Protein AF-A0A8C0U4J2-F1 (afdb_monomer)

Mean predicted aligned error: 15.04 Å

InterPro domains:
  IPR002937 Amine oxidase [PF01593] (68-265)
  IPR036188 FAD/NAD(P)-binding domain superfamily [G3DSA:3.50.50.60] (56-274)
  IPR036188 FAD/NAD(P)-binding domain superfamily [SSF51905] (74-187)
  IPR050281 Flavin monoamine oxidase and related enzymes [PTHR10742] (75-267)

Secondary structure (DSSP, 8-state):
------PPPPPPPPP-------SS--------------PPPP------------------------------SSS-THHHHHHHHHTSPTTSS-TT--EEEEE-S--EEPSSTTPPEESEEEEETTS-EEEES-------HHHHHHHHHHHEESPPPHHHHHHHHHS----EEEEEEEESS--S-TT--EEE---TT--TTSPPPS-HHHHGGGG--EEEEPS-HHHH-EEEEEEEESHHHHHHTTS-HHHHHHHHHHHHHHHH--TTS--EE---

Structure (mmCIF, N/CA/C/O backbone):
data_AF-A0A8C0U4J2-F1
#
_entry.id   AF-A0A8C0U4J2-F1
#
loop_
_atom_site.group_PDB
_atom_site.id
_atom_site.type_symbol
_atom_site.label_atom_id
_atom_site.label_alt_id
_atom_site.label_comp_id
_atom_site.label_asym_id
_atom_site.label_entity_id
_atom_site.label_seq_id
_atom_site.pdbx_PDB_ins_code
_atom_site.Cartn_x
_atom_site.Cartn_y
_atom_site.Cartn_z
_atom_site.occupancy
_atom_site.B_iso_or_equiv
_atom_site.auth_seq_id
_atom_site.auth_comp_id
_atom_site.auth_asym_id
_atom_site.auth_atom_id
_atom_site.pdbx_PDB_model_num
ATOM 1 N N . MET A 1 1 ? -6.538 50.610 20.039 1.00 29.58 1 MET A N 1
ATOM 2 C CA . MET A 1 1 ? -7.939 50.245 19.728 1.00 29.58 1 MET A CA 1
ATOM 3 C C . MET A 1 1 ? -8.554 51.350 18.889 1.00 29.58 1 MET A C 1
ATOM 5 O O . MET A 1 1 ? -8.304 52.495 19.253 1.00 29.58 1 MET A O 1
ATOM 9 N N . PRO A 1 2 ? -9.393 51.066 17.878 1.00 39.38 2 PRO A N 1
ATOM 10 C CA . PRO A 1 2 ? -9.589 49.850 17.063 1.00 39.38 2 PRO A CA 1
ATOM 11 C C . PRO A 1 2 ? -9.031 50.099 15.629 1.00 39.38 2 PRO A C 1
ATOM 13 O O . PRO A 1 2 ? -8.519 51.178 15.372 1.00 39.38 2 PRO A O 1
ATOM 16 N N . GLY A 1 3 ? -9.005 49.221 14.628 1.00 26.64 3 GLY A N 1
ATOM 17 C CA . GLY A 1 3 ? -9.617 47.924 14.340 1.00 26.64 3 GLY A CA 1
ATOM 18 C C . GLY A 1 3 ? -9.785 47.845 12.809 1.00 26.64 3 GLY A C 1
ATOM 19 O O . GLY A 1 3 ? -10.054 48.869 12.185 1.00 26.64 3 GLY A O 1
ATOM 20 N N . GLY A 1 4 ? -9.609 46.673 12.192 1.00 25.62 4 GLY A N 1
ATOM 21 C CA . GLY A 1 4 ? -9.904 46.499 10.762 1.00 25.62 4 GLY A CA 1
ATOM 22 C C . GLY A 1 4 ? -9.194 45.321 10.106 1.00 25.62 4 GLY A C 1
ATOM 23 O O . GLY A 1 4 ? -8.178 45.496 9.446 1.00 25.62 4 GLY A O 1
ATOM 24 N N . CYS A 1 5 ? -9.745 44.125 10.309 1.00 23.02 5 CYS A N 1
ATOM 25 C CA . CYS A 1 5 ? -9.339 42.873 9.677 1.00 23.02 5 CYS A CA 1
ATOM 26 C C . CYS A 1 5 ? -9.707 42.841 8.183 1.00 23.02 5 CYS A C 1
ATOM 28 O O . CYS A 1 5 ? -10.787 43.292 7.809 1.00 23.02 5 CYS A O 1
ATOM 30 N N . SER A 1 6 ? -8.891 42.179 7.361 1.00 24.44 6 SER A N 1
ATOM 31 C CA . SER A 1 6 ? -9.382 41.486 6.163 1.00 24.44 6 SER A CA 1
ATOM 32 C C . SER A 1 6 ? -8.577 40.198 5.971 1.00 24.44 6 SER A C 1
ATOM 34 O O . SER A 1 6 ? -7.360 40.234 5.814 1.00 24.44 6 SER A O 1
ATOM 36 N N . TRP A 1 7 ? -9.267 39.064 6.089 1.00 25.53 7 TRP A N 1
ATOM 37 C CA . TRP A 1 7 ? -8.760 37.718 5.821 1.00 25.53 7 TRP A CA 1
ATOM 38 C C . TRP A 1 7 ? -9.010 37.367 4.345 1.00 25.53 7 TRP A C 1
ATOM 40 O O . TRP A 1 7 ? -10.080 37.709 3.835 1.00 25.53 7 TRP A O 1
ATOM 50 N N . PRO A 1 8 ? -8.089 36.670 3.657 1.00 26.12 8 PRO A N 1
ATOM 51 C CA . PRO A 1 8 ? -8.351 36.102 2.342 1.00 26.12 8 PRO A CA 1
ATOM 52 C C . PRO A 1 8 ? -8.989 34.704 2.424 1.00 26.12 8 PRO A C 1
ATOM 54 O O . PRO A 1 8 ? -8.724 33.924 3.338 1.00 26.12 8 PRO A O 1
ATOM 57 N N . CYS A 1 9 ? -9.823 34.416 1.423 1.00 22.67 9 CYS A N 1
ATOM 58 C CA . CYS A 1 9 ? -10.522 33.160 1.166 1.00 22.67 9 CYS A CA 1
ATOM 59 C C . CYS A 1 9 ? -9.618 31.915 1.188 1.00 22.67 9 CYS A C 1
ATOM 61 O O . CYS A 1 9 ? -8.586 31.873 0.519 1.00 22.67 9 CYS A O 1
ATOM 63 N N . SER A 1 10 ? -10.088 30.859 1.854 1.00 24.88 10 SER A N 1
ATOM 64 C CA . SER A 1 10 ? -9.610 29.481 1.695 1.00 24.88 10 SER A CA 1
ATOM 65 C C . SER A 1 10 ? -10.157 28.844 0.404 1.00 24.88 10 SER A C 1
ATOM 67 O O . SER A 1 10 ? -11.321 29.079 0.069 1.00 24.88 10 SER A O 1
ATOM 69 N N . PRO A 1 11 ? -9.386 28.001 -0.306 1.00 26.59 11 PRO A N 1
ATOM 70 C CA . PRO A 1 11 ? -9.923 27.065 -1.291 1.00 26.59 11 PRO A CA 1
ATOM 71 C C . PRO A 1 11 ? -10.360 25.739 -0.623 1.00 26.59 11 PRO A C 1
ATOM 73 O O . PRO A 1 11 ? -9.912 25.436 0.486 1.00 26.59 11 PRO A O 1
ATOM 76 N N . PRO A 1 12 ? -11.239 24.946 -1.266 1.00 25.73 12 PRO A N 1
ATOM 77 C CA . PRO A 1 12 ? -11.842 23.760 -0.663 1.00 25.73 12 PRO A CA 1
ATOM 78 C C . PRO A 1 12 ? -10.860 22.586 -0.564 1.00 25.73 12 PRO A C 1
ATOM 80 O O . PRO A 1 12 ? -10.063 22.340 -1.471 1.00 25.73 12 PRO A O 1
ATOM 83 N N . ALA A 1 13 ? -10.962 21.844 0.540 1.00 23.91 13 ALA A N 1
ATOM 84 C CA . ALA A 1 13 ? -10.246 20.599 0.780 1.00 23.91 13 ALA A CA 1
ATOM 85 C C . ALA A 1 13 ? -10.665 19.531 -0.244 1.00 23.91 13 ALA A C 1
ATOM 87 O O . ALA A 1 13 ? -11.843 19.198 -0.370 1.00 23.91 13 ALA A O 1
ATOM 88 N N . SER A 1 14 ? -9.693 18.994 -0.977 1.00 24.53 14 SER A N 1
ATOM 89 C CA . SER A 1 14 ? -9.864 17.809 -1.809 1.00 24.53 14 SER A CA 1
ATOM 90 C C . SER A 1 14 ? -9.746 16.558 -0.939 1.00 24.53 14 SER A C 1
ATOM 92 O O . SER A 1 14 ? -8.777 16.371 -0.208 1.00 24.53 14 SER A O 1
ATOM 94 N N . SER A 1 15 ? -10.760 15.702 -1.010 1.00 22.19 15 SER A N 1
ATOM 95 C CA . SER A 1 15 ? -10.806 14.383 -0.383 1.00 22.19 15 SER A CA 1
ATOM 96 C C . SER A 1 15 ? -9.804 13.434 -1.046 1.00 22.19 15 SER A C 1
ATOM 98 O O . SER A 1 15 ? -9.851 13.249 -2.263 1.00 22.19 15 SER A O 1
ATOM 100 N N . TRP A 1 16 ? -8.943 12.793 -0.258 1.00 21.47 16 TRP A N 1
ATOM 101 C CA . TRP A 1 16 ? -8.095 11.683 -0.702 1.00 21.47 16 TRP A CA 1
ATOM 102 C C . TRP A 1 16 ? -8.646 10.386 -0.108 1.00 21.47 16 TRP A C 1
ATOM 104 O O . TRP A 1 16 ? -8.846 10.297 1.100 1.00 21.47 16 TRP A O 1
ATOM 114 N N . SER A 1 17 ? -8.905 9.385 -0.951 1.00 20.75 17 SER A N 1
ATOM 115 C CA . SER A 1 17 ? -9.212 8.018 -0.515 1.00 20.75 17 SER A CA 1
ATOM 116 C C . SER A 1 17 ? -7.963 7.157 -0.674 1.00 20.75 17 SER A C 1
ATOM 118 O O . SER A 1 17 ? -7.457 7.010 -1.784 1.00 20.75 17 SER A O 1
ATOM 120 N N . ALA A 1 18 ? -7.472 6.599 0.432 1.00 22.41 18 ALA A N 1
ATOM 121 C CA . ALA A 1 18 ? -6.424 5.586 0.445 1.00 22.41 18 ALA A CA 1
ATOM 122 C C . ALA A 1 18 ? -7.050 4.205 0.702 1.00 22.41 18 ALA A C 1
ATOM 124 O O . ALA A 1 18 ? -7.791 4.004 1.672 1.00 22.41 18 ALA A O 1
ATOM 125 N N . ALA A 1 19 ? -6.756 3.260 -0.187 1.00 23.27 19 ALA A N 1
ATOM 126 C CA . ALA A 1 19 ? -7.013 1.840 -0.004 1.00 23.27 19 ALA A CA 1
ATOM 127 C C . ALA A 1 19 ? -5.657 1.144 0.168 1.00 23.27 19 ALA A C 1
ATOM 129 O O . ALA A 1 19 ? -4.843 1.161 -0.753 1.00 23.27 19 ALA A O 1
ATOM 130 N N . SER A 1 20 ? -5.410 0.570 1.344 1.00 24.00 20 SER A N 1
ATOM 131 C CA . SER A 1 20 ? -4.361 -0.423 1.556 1.00 24.00 20 SER A CA 1
ATOM 132 C C . SER A 1 20 ? -4.987 -1.809 1.390 1.00 24.00 20 SER A C 1
ATOM 134 O O . SER A 1 20 ? -5.947 -2.162 2.073 1.00 24.00 20 SER A O 1
ATOM 136 N N . ALA A 1 21 ? -4.473 -2.567 0.428 1.00 25.86 21 ALA A N 1
ATOM 137 C CA . ALA A 1 21 ? -4.624 -4.012 0.350 1.00 25.86 21 ALA A CA 1
ATOM 138 C C . ALA A 1 21 ? -3.235 -4.606 0.613 1.00 25.86 21 ALA A C 1
ATOM 140 O O . ALA A 1 21 ? -2.236 -4.003 0.219 1.00 25.86 21 ALA A O 1
ATOM 141 N N . GLY A 1 22 ? -3.197 -5.725 1.338 1.00 26.36 22 GLY A N 1
ATOM 142 C CA . GLY A 1 22 ? -1.984 -6.368 1.841 1.00 26.36 22 GLY A CA 1
ATOM 143 C C . GLY A 1 22 ? -0.946 -6.758 0.775 1.00 2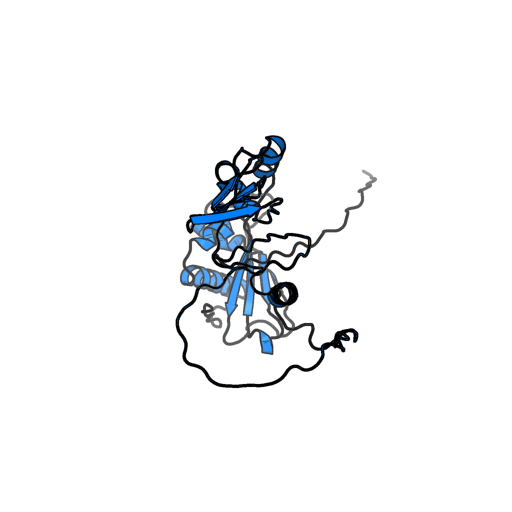6.36 22 GLY A C 1
ATOM 144 O O . GLY A 1 22 ? -1.133 -6.546 -0.425 1.00 26.36 22 GLY A O 1
ATOM 145 N N . PRO A 1 23 ? 0.191 -7.315 1.221 1.00 31.55 23 PRO A N 1
ATOM 146 C CA . PRO A 1 23 ? 1.371 -7.489 0.394 1.00 31.55 23 PRO A CA 1
ATOM 147 C C . PRO A 1 23 ? 1.155 -8.617 -0.619 1.00 31.55 23 PRO A C 1
ATOM 149 O O . PRO A 1 23 ? 0.527 -9.624 -0.315 1.00 31.55 23 PRO A O 1
ATOM 152 N N . THR A 1 24 ? 1.746 -8.461 -1.805 1.00 28.97 24 THR A N 1
ATOM 153 C CA . THR A 1 24 ? 1.818 -9.432 -2.920 1.00 28.97 24 THR A CA 1
ATOM 154 C C . THR A 1 24 ? 0.609 -9.534 -3.861 1.00 28.97 24 THR A C 1
ATOM 156 O O . THR A 1 24 ? 0.002 -10.581 -4.027 1.00 28.97 24 THR A O 1
ATOM 159 N N . ALA A 1 25 ? 0.343 -8.459 -4.609 1.00 23.62 25 ALA A N 1
ATOM 160 C CA . ALA A 1 25 ? -0.158 -8.562 -5.986 1.00 23.62 25 ALA A CA 1
ATOM 161 C C . ALA A 1 25 ? 0.110 -7.248 -6.738 1.00 23.62 25 ALA A C 1
ATOM 163 O O . ALA A 1 25 ? -0.645 -6.286 -6.628 1.00 23.62 25 ALA A O 1
ATOM 164 N N . TRP A 1 26 ? 1.199 -7.191 -7.507 1.00 28.70 26 TRP A N 1
ATOM 165 C CA . TRP A 1 26 ? 1.526 -6.039 -8.351 1.00 28.70 26 TRP A CA 1
ATOM 166 C C . TRP A 1 26 ? 1.133 -6.349 -9.798 1.00 28.70 26 TRP A C 1
ATOM 168 O O . TRP A 1 26 ? 1.715 -7.235 -10.420 1.00 28.70 26 TRP A O 1
ATOM 178 N N . THR A 1 27 ? 0.123 -5.657 -10.325 1.00 24.19 27 THR A N 1
ATOM 179 C CA . THR A 1 27 ? -0.349 -5.827 -11.708 1.00 24.19 27 THR A CA 1
ATOM 180 C C . THR A 1 27 ? 0.358 -4.865 -12.655 1.00 24.19 27 THR A C 1
ATOM 182 O O . THR A 1 27 ? 0.331 -3.650 -12.444 1.00 24.19 27 THR A O 1
ATOM 185 N N . TRP A 1 28 ? 0.933 -5.410 -13.725 1.00 25.88 28 TRP A N 1
ATOM 186 C CA . TRP A 1 28 ? 1.586 -4.676 -14.809 1.00 25.88 28 TRP A CA 1
ATOM 187 C C . TRP A 1 28 ? 0.724 -4.679 -16.070 1.00 25.88 28 TRP A C 1
ATOM 189 O O . TRP A 1 28 ? -0.040 -5.615 -16.303 1.00 25.88 28 TRP A O 1
ATOM 199 N N . TRP A 1 29 ? 0.890 -3.652 -16.905 1.00 25.06 29 TRP A N 1
ATOM 200 C CA . TRP A 1 29 ? 0.217 -3.528 -18.197 1.00 25.06 29 TRP A CA 1
ATOM 201 C C . TRP A 1 29 ? 1.248 -3.439 -19.321 1.00 25.06 29 TRP A C 1
ATOM 203 O O . TRP A 1 29 ? 2.058 -2.512 -19.349 1.00 25.06 29 TRP A O 1
ATOM 213 N N . ALA A 1 30 ? 1.175 -4.365 -20.276 1.00 24.08 30 ALA A N 1
ATOM 214 C CA . ALA A 1 30 ? 1.823 -4.248 -21.577 1.00 24.08 30 ALA A CA 1
ATOM 215 C C . ALA A 1 30 ? 0.730 -4.221 -22.655 1.00 24.08 30 ALA A C 1
ATOM 217 O O . ALA A 1 30 ? -0.091 -5.131 -22.741 1.00 24.08 30 ALA A O 1
ATOM 218 N N . TRP A 1 31 ? 0.691 -3.157 -23.459 1.00 23.25 31 TRP A N 1
ATOM 219 C CA . TRP A 1 31 ? -0.233 -3.021 -24.586 1.00 23.25 31 TRP A CA 1
ATOM 220 C C . TRP A 1 31 ? 0.554 -3.049 -25.895 1.00 23.25 31 TRP A C 1
ATOM 222 O O . TRP A 1 31 ? 1.543 -2.332 -26.034 1.00 23.25 31 TRP A O 1
ATOM 232 N N . SER A 1 32 ? 0.097 -3.850 -26.860 1.00 25.16 32 SER A N 1
ATOM 233 C CA . SER A 1 32 ? 0.609 -3.858 -28.232 1.00 25.16 32 SER A CA 1
ATOM 234 C C . SER A 1 32 ? -0.544 -3.573 -29.200 1.00 25.16 32 SER A C 1
ATOM 236 O O . SER A 1 32 ? -1.548 -4.291 -29.163 1.00 25.16 32 SER A O 1
ATOM 238 N N . PRO A 1 33 ? -0.462 -2.534 -30.053 1.00 26.45 33 PRO A N 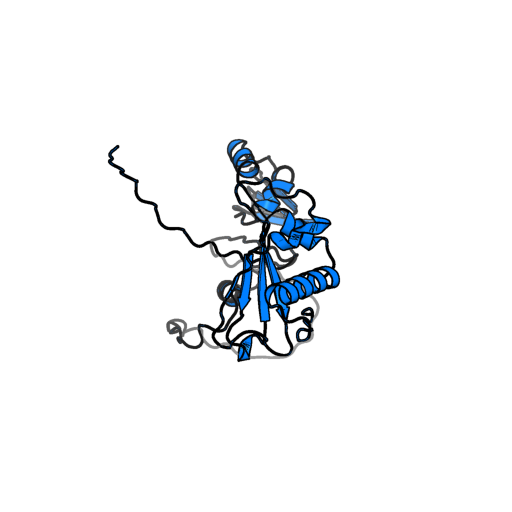1
ATOM 239 C CA . PRO A 1 33 ? -1.453 -2.306 -31.087 1.00 26.45 33 PRO A CA 1
ATOM 240 C C . PRO A 1 33 ? -1.073 -2.969 -32.414 1.00 26.45 33 PRO A C 1
ATOM 242 O O . PRO A 1 33 ? 0.085 -2.995 -32.823 1.00 26.45 33 PRO A O 1
ATOM 245 N N . SER A 1 34 ? -2.131 -3.332 -33.139 1.00 27.84 34 SER A N 1
ATOM 246 C CA . SER A 1 34 ? -2.234 -3.715 -34.554 1.00 27.84 34 SER A CA 1
ATOM 247 C C . SER A 1 34 ? -2.310 -5.216 -34.844 1.00 27.84 34 SER A C 1
ATOM 249 O O . SER A 1 34 ? -1.388 -6.001 -34.646 1.00 27.84 34 SER A O 1
ATOM 251 N N . GLY A 1 35 ? -3.490 -5.596 -35.338 1.00 30.45 35 GLY A N 1
ATOM 252 C CA . GLY A 1 35 ? -3.792 -6.928 -35.812 1.00 30.45 35 GLY A CA 1
ATOM 253 C C . GLY A 1 35 ? -2.975 -7.299 -37.042 1.00 30.45 35 GLY A C 1
ATOM 254 O O . GLY A 1 35 ? -2.923 -6.584 -38.037 1.00 30.45 35 GLY A O 1
ATOM 255 N N . SER A 1 36 ? -2.412 -8.492 -36.982 1.00 24.00 36 SER A N 1
ATOM 256 C CA . SER A 1 36 ? -2.329 -9.408 -38.109 1.00 24.00 36 SER A CA 1
ATOM 257 C C . SER A 1 36 ? -2.294 -10.809 -37.509 1.00 24.00 36 SER A C 1
ATOM 259 O O . SER A 1 36 ? -1.528 -11.109 -36.599 1.00 24.00 36 SER A O 1
ATOM 261 N N . THR A 1 37 ? -3.228 -11.645 -37.944 1.00 34.22 37 THR A N 1
ATOM 262 C CA . THR A 1 37 ? -3.305 -13.063 -37.603 1.00 34.22 37 THR A CA 1
ATOM 263 C C . THR A 1 37 ? -1.991 -13.756 -37.947 1.00 34.22 37 THR A C 1
ATOM 265 O O . THR A 1 37 ? -1.731 -14.015 -39.119 1.00 34.22 37 THR A O 1
ATOM 268 N N . CYS A 1 38 ? -1.211 -14.119 -36.931 1.00 23.09 38 CYS A N 1
ATOM 269 C CA . CYS A 1 38 ? -0.094 -15.047 -37.057 1.00 23.09 38 CYS A CA 1
ATOM 270 C C . CYS A 1 38 ? -0.379 -16.273 -36.185 1.00 23.09 38 CYS A C 1
ATOM 272 O O . CYS A 1 38 ? -0.442 -16.196 -34.961 1.00 23.09 38 CYS A O 1
ATOM 274 N N . ARG A 1 39 ? -0.605 -17.413 -36.848 1.00 23.28 39 ARG A N 1
ATOM 275 C CA . ARG A 1 39 ? -0.605 -18.741 -36.225 1.00 23.28 39 ARG A CA 1
ATOM 276 C C . ARG A 1 39 ? 0.813 -19.040 -35.750 1.00 23.28 39 ARG A C 1
ATOM 278 O O . ARG A 1 39 ? 1.720 -19.050 -36.578 1.00 23.28 39 ARG A O 1
ATOM 285 N N . CYS A 1 40 ? 0.988 -19.377 -34.479 1.00 23.52 40 CYS A N 1
ATOM 286 C CA . CYS A 1 40 ? 2.173 -20.119 -34.055 1.00 23.52 40 CYS A CA 1
ATOM 287 C C . CYS A 1 40 ? 2.010 -21.611 -34.417 1.00 23.52 40 CYS A C 1
ATOM 289 O O . CYS A 1 40 ? 0.900 -22.146 -34.308 1.00 23.52 40 CYS A O 1
ATOM 291 N N . PRO A 1 41 ? 3.078 -22.291 -34.874 1.00 25.39 41 PRO A N 1
ATOM 292 C CA . PRO A 1 41 ? 3.041 -23.709 -35.206 1.00 25.39 41 PRO A CA 1
ATOM 293 C C . PRO A 1 41 ? 2.904 -24.569 -33.944 1.00 25.39 41 PRO A C 1
ATOM 295 O O . PRO A 1 41 ? 3.501 -24.305 -32.903 1.00 25.39 41 PRO A O 1
ATOM 298 N N . ALA A 1 42 ? 2.080 -25.605 -34.073 1.00 25.02 42 ALA A N 1
ATOM 299 C CA . ALA A 1 42 ? 1.720 -26.551 -33.032 1.00 25.02 42 ALA A CA 1
ATOM 300 C C . ALA A 1 42 ? 2.930 -27.330 -32.493 1.00 25.02 42 ALA A C 1
ATOM 302 O O . ALA A 1 42 ? 3.667 -27.952 -33.256 1.00 25.02 42 ALA A O 1
ATOM 303 N N . TRP A 1 43 ? 3.051 -27.393 -31.167 1.00 23.95 43 TRP A N 1
ATOM 304 C CA . TRP A 1 43 ? 3.723 -28.502 -30.499 1.00 23.95 43 TRP A CA 1
ATOM 305 C C . TRP A 1 43 ? 2.764 -29.698 -30.464 1.00 23.95 43 TRP A C 1
ATOM 307 O O . TRP A 1 43 ? 1.686 -29.645 -29.874 1.00 23.95 43 TRP A O 1
ATOM 317 N N . THR A 1 44 ? 3.136 -30.767 -31.164 1.00 23.80 44 THR A N 1
ATOM 318 C CA . THR A 1 44 ? 2.408 -32.038 -31.242 1.00 23.80 44 THR A CA 1
ATOM 319 C C . THR A 1 44 ? 2.655 -32.907 -30.011 1.00 23.80 44 THR A C 1
ATOM 321 O O . THR A 1 44 ? 3.798 -33.253 -29.724 1.00 23.80 44 THR A O 1
ATOM 324 N N . ALA A 1 45 ? 1.579 -33.367 -29.372 1.00 25.25 45 ALA A N 1
ATOM 325 C CA . ALA A 1 45 ? 1.558 -34.579 -28.552 1.00 25.25 45 ALA A CA 1
ATOM 326 C C . ALA A 1 45 ? 0.402 -35.489 -29.032 1.00 25.25 45 ALA A C 1
ATOM 328 O O . ALA A 1 45 ? -0.593 -34.979 -29.555 1.00 25.25 45 ALA A O 1
ATOM 329 N N . PRO A 1 46 ? 0.548 -36.826 -28.969 1.00 26.69 46 PRO A N 1
ATOM 330 C CA . PRO A 1 46 ? -0.121 -37.735 -29.892 1.00 26.69 46 PRO A CA 1
ATOM 331 C C . PRO A 1 46 ? -1.597 -38.015 -29.586 1.00 26.69 46 PRO A C 1
ATOM 333 O O . PRO A 1 46 ? -2.077 -37.987 -28.458 1.00 26.69 46 PRO A O 1
ATOM 336 N N . SER A 1 47 ? -2.276 -38.344 -30.681 1.00 25.53 47 SER A N 1
ATOM 337 C CA . SER A 1 47 ? -3.691 -38.629 -30.889 1.00 25.53 47 SER A CA 1
ATOM 33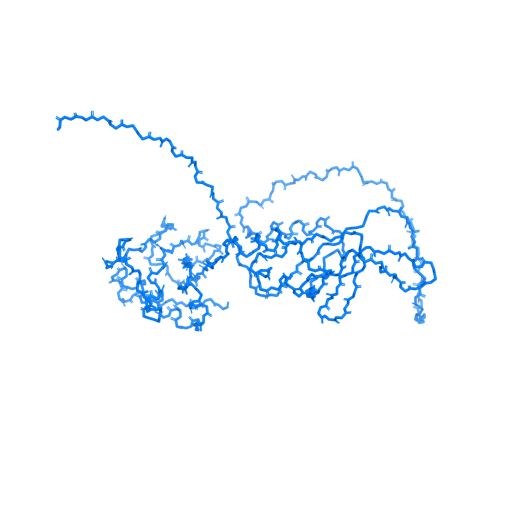8 C C . SER A 1 47 ? -4.322 -39.692 -29.986 1.00 25.53 47 SER A C 1
ATOM 340 O O . SER A 1 47 ? -3.822 -40.814 -29.931 1.00 25.53 47 SER A O 1
ATOM 342 N N . GLN A 1 48 ? -5.548 -39.421 -29.526 1.00 28.45 48 GLN A N 1
ATOM 343 C CA . GLN A 1 48 ? -6.684 -40.342 -29.679 1.00 28.45 48 GLN A CA 1
ATOM 344 C C . GLN A 1 48 ? -7.953 -39.541 -30.003 1.00 28.45 48 GLN A C 1
ATOM 346 O O . GLN A 1 48 ? -8.298 -38.585 -29.317 1.00 28.45 48 GLN A O 1
ATOM 351 N N . GLY A 1 49 ? -8.597 -39.885 -31.120 1.00 23.81 49 GLY A N 1
ATOM 352 C CA . GLY A 1 49 ? -9.673 -39.093 -31.712 1.00 23.81 49 GLY A CA 1
ATOM 353 C C . GLY A 1 49 ? -11.087 -39.470 -31.275 1.00 23.81 49 GLY A C 1
ATOM 354 O O . GLY A 1 49 ? -11.319 -40.551 -30.740 1.00 23.81 49 GLY A O 1
ATOM 355 N N . LYS A 1 50 ? -12.046 -38.604 -31.635 1.00 27.16 50 LYS A N 1
ATOM 356 C CA . LYS A 1 50 ? -13.278 -38.952 -32.373 1.00 27.16 50 LYS A CA 1
ATOM 357 C C . LYS A 1 50 ? -14.172 -37.716 -32.613 1.00 27.16 50 LYS A C 1
ATOM 359 O O . LYS A 1 50 ? -14.675 -37.128 -31.673 1.00 27.16 50 LYS A O 1
ATOM 364 N N . ARG A 1 51 ? -14.431 -37.468 -33.906 1.00 26.14 51 ARG A N 1
ATOM 365 C CA . ARG A 1 51 ? -15.719 -37.117 -34.556 1.00 26.14 51 ARG A CA 1
ATOM 366 C C . ARG A 1 51 ? -16.471 -35.821 -34.159 1.00 26.14 51 ARG A C 1
ATOM 368 O O . ARG A 1 51 ? -17.240 -35.833 -33.215 1.00 26.14 51 ARG A O 1
ATOM 375 N N . GLY A 1 52 ? -16.410 -34.817 -35.047 1.00 23.25 52 GLY A N 1
ATOM 376 C CA . GLY A 1 52 ? -17.491 -34.514 -36.012 1.00 23.25 52 GLY A CA 1
ATOM 377 C C . GLY A 1 52 ? -18.573 -33.457 -35.689 1.00 23.25 52 GLY A C 1
ATOM 378 O O . GLY A 1 52 ? -19.521 -33.774 -34.983 1.00 23.25 52 GLY A O 1
ATOM 379 N N . ALA A 1 53 ? -18.507 -32.337 -36.441 1.00 26.45 53 ALA A N 1
ATOM 380 C CA . ALA A 1 53 ? -19.594 -31.465 -36.964 1.00 26.45 53 ALA A CA 1
ATOM 381 C C . ALA A 1 53 ? -20.267 -30.407 -36.042 1.00 26.45 53 ALA A C 1
ATOM 383 O O . ALA A 1 53 ? -20.313 -30.592 -34.832 1.00 26.45 53 ALA A O 1
ATOM 384 N N . PRO A 1 54 ? -20.941 -29.372 -36.602 1.00 30.20 54 PRO A N 1
ATOM 385 C CA . PRO A 1 54 ? -20.478 -28.439 -37.635 1.00 30.20 54 PRO A CA 1
ATOM 386 C C . PRO A 1 54 ? -20.661 -26.946 -37.252 1.00 30.20 54 PRO A C 1
ATOM 388 O O . PRO A 1 54 ? -21.370 -26.574 -36.319 1.00 30.20 54 PRO A O 1
ATOM 391 N N . GLU A 1 55 ? -20.004 -26.126 -38.062 1.00 27.52 55 GLU A N 1
ATOM 392 C CA . GLU A 1 55 ? -19.963 -24.666 -38.186 1.00 27.52 55 GLU A CA 1
ATOM 393 C C . GLU A 1 55 ? -21.353 -24.004 -38.316 1.00 27.52 55 GLU A C 1
ATOM 395 O O . GLU A 1 55 ? -22.182 -24.462 -39.103 1.00 27.52 55 GLU A O 1
ATOM 400 N N . ARG A 1 56 ? -21.607 -22.930 -37.549 1.00 28.52 56 ARG A N 1
ATOM 401 C CA . ARG A 1 56 ? -22.718 -21.982 -37.759 1.00 28.52 56 ARG A CA 1
ATOM 402 C C . ARG A 1 56 ? -22.314 -20.558 -37.361 1.00 28.52 56 ARG A C 1
ATOM 404 O O . ARG A 1 56 ? -22.174 -20.252 -36.181 1.00 28.52 56 ARG A O 1
ATOM 411 N N . ASP A 1 57 ? -22.104 -19.761 -38.402 1.00 26.73 57 ASP A N 1
ATOM 412 C CA . ASP A 1 57 ? -22.479 -18.360 -38.619 1.00 26.73 57 ASP A CA 1
ATOM 413 C C . ASP A 1 57 ? -22.353 -17.356 -37.465 1.00 26.73 57 ASP A C 1
ATOM 415 O O . ASP A 1 57 ? -23.158 -17.271 -36.537 1.00 26.73 57 ASP A O 1
ATOM 419 N N . ALA A 1 58 ? -21.338 -16.509 -37.628 1.00 30.30 58 ALA A N 1
ATOM 420 C CA . ALA A 1 58 ? -21.122 -15.267 -36.919 1.00 30.30 58 ALA A CA 1
ATOM 421 C C . ALA A 1 58 ? -21.910 -14.129 -37.587 1.00 30.30 58 ALA A C 1
ATOM 423 O O . ALA A 1 58 ? -21.408 -13.517 -38.522 1.00 30.30 58 ALA A O 1
ATOM 424 N N . GLU A 1 59 ? -23.101 -13.795 -37.083 1.00 29.66 59 GLU A N 1
ATOM 425 C CA . GLU A 1 59 ? -23.748 -12.513 -37.404 1.00 29.66 59 GLU A CA 1
ATOM 426 C C . GLU A 1 59 ? -24.805 -12.109 -36.359 1.00 29.66 59 GLU A C 1
ATOM 428 O O . GLU A 1 59 ? -25.997 -12.136 -36.626 1.00 29.66 59 GLU A O 1
ATOM 433 N N . GLU A 1 60 ? -24.391 -11.729 -35.141 1.00 29.75 60 GLU A N 1
ATOM 434 C CA . GLU A 1 60 ? -25.238 -10.895 -34.258 1.00 29.75 60 GLU A CA 1
ATOM 435 C C . GLU A 1 60 ? -24.434 -10.235 -33.113 1.00 29.75 60 GLU A C 1
ATOM 437 O O . GLU A 1 60 ? -24.662 -10.466 -31.925 1.00 29.75 60 GLU A O 1
ATOM 442 N N . ARG A 1 61 ? -23.452 -9.379 -33.441 1.00 30.00 61 ARG A N 1
ATOM 443 C CA . ARG A 1 61 ? -22.732 -8.562 -32.436 1.00 30.00 61 ARG A CA 1
ATOM 444 C C . ARG A 1 61 ? -22.913 -7.065 -32.677 1.00 30.00 61 ARG A C 1
ATOM 446 O O . ARG A 1 61 ? -21.956 -6.319 -32.836 1.00 30.00 61 ARG A O 1
ATOM 453 N N . SER A 1 62 ? -24.166 -6.624 -32.672 1.00 33.47 62 SER A N 1
ATOM 454 C CA . SER A 1 62 ? -24.545 -5.203 -32.666 1.00 33.47 62 SER A CA 1
ATOM 455 C C . SER A 1 62 ? -25.875 -4.979 -31.939 1.00 33.47 62 SER A C 1
ATOM 457 O O . SER A 1 62 ? -26.784 -4.309 -32.417 1.00 33.47 62 SER A O 1
ATOM 459 N N . ARG A 1 63 ? -25.994 -5.507 -30.717 1.00 32.91 63 ARG A N 1
ATOM 460 C CA . ARG A 1 63 ? -26.943 -4.971 -29.734 1.00 32.91 63 ARG A CA 1
ATOM 461 C C . ARG A 1 63 ? -26.160 -4.506 -28.521 1.00 32.91 63 ARG A C 1
ATOM 463 O O . ARG A 1 63 ? -25.602 -5.315 -27.783 1.00 32.91 63 ARG A O 1
ATOM 470 N N . GLY A 1 64 ? -26.087 -3.183 -28.370 1.00 32.22 64 GLY A N 1
ATOM 471 C CA . GLY A 1 64 ? -25.535 -2.526 -27.196 1.00 32.22 64 GLY A CA 1
ATOM 472 C C . GLY A 1 64 ? -26.122 -3.165 -25.948 1.00 32.22 64 GLY A C 1
ATOM 473 O O . GLY A 1 64 ? -27.343 -3.195 -25.767 1.00 32.22 64 GLY A O 1
ATOM 474 N N . ARG A 1 65 ? -25.247 -3.737 -25.121 1.00 30.34 65 ARG A N 1
ATOM 475 C CA . ARG A 1 65 ? -25.639 -4.308 -23.843 1.00 30.34 65 ARG A CA 1
ATOM 476 C C . ARG A 1 65 ? -26.031 -3.125 -22.966 1.00 30.34 65 ARG A C 1
ATOM 478 O O . ARG A 1 65 ? -25.183 -2.402 -22.454 1.00 30.34 65 ARG A O 1
ATOM 485 N N . ARG A 1 66 ? -27.339 -2.875 -22.909 1.00 27.50 66 ARG A N 1
ATOM 486 C CA . ARG A 1 66 ? -27.969 -1.925 -22.000 1.00 27.50 66 ARG A CA 1
ATOM 487 C C . ARG A 1 66 ? -27.452 -2.275 -20.606 1.00 27.50 66 ARG A C 1
ATOM 489 O O . ARG A 1 66 ? -27.667 -3.396 -20.154 1.00 27.50 66 ARG A O 1
ATOM 496 N N . VAL A 1 67 ? -26.713 -1.357 -19.987 1.00 38.44 67 VAL A N 1
ATOM 497 C CA . VAL A 1 67 ? -26.311 -1.483 -18.587 1.00 38.44 67 VAL A CA 1
ATOM 498 C C . VAL A 1 67 ? -27.608 -1.548 -17.796 1.00 38.44 67 VAL A C 1
ATOM 500 O O . VAL A 1 67 ? -28.325 -0.557 -17.676 1.00 38.44 67 VAL A O 1
ATOM 503 N N . SER A 1 68 ? -27.965 -2.745 -17.348 1.00 33.62 68 SER A N 1
ATOM 504 C CA . SER A 1 68 ? -28.959 -2.925 -16.307 1.00 33.62 68 SER A CA 1
ATOM 505 C C . SER A 1 68 ? -28.372 -2.296 -15.052 1.00 33.62 68 SER A C 1
ATOM 507 O O . SER A 1 68 ? -27.471 -2.851 -14.431 1.00 33.62 68 SER A O 1
ATOM 509 N N . SER A 1 69 ? -28.843 -1.091 -14.748 1.00 41.50 69 SER A N 1
ATOM 510 C CA . SER A 1 69 ? -28.735 -0.456 -13.443 1.00 41.50 69 SER A CA 1
ATOM 511 C C . SER A 1 69 ? -29.422 -1.368 -12.428 1.00 41.50 69 SER A C 1
ATOM 513 O O . SER A 1 69 ? -30.649 -1.378 -12.326 1.00 41.50 69 SER A O 1
ATOM 515 N N . GLY A 1 70 ? -28.637 -2.198 -11.757 1.00 40.81 70 GLY A N 1
ATOM 516 C CA . GLY A 1 70 ? -29.109 -3.136 -10.756 1.00 40.81 70 GLY A CA 1
ATOM 517 C C . GLY A 1 70 ? -27.931 -3.567 -9.903 1.00 40.81 70 GLY A C 1
ATOM 518 O O . GLY A 1 70 ? -27.094 -4.325 -10.378 1.00 40.81 70 GLY A O 1
ATOM 519 N N . ASP A 1 71 ? -27.926 -3.051 -8.677 1.00 43.03 71 ASP A N 1
ATOM 520 C CA . ASP A 1 71 ? -27.032 -3.338 -7.551 1.00 43.03 71 ASP A CA 1
ATOM 521 C C . ASP A 1 71 ? -25.741 -2.506 -7.473 1.00 43.03 71 ASP A C 1
ATOM 523 O O . ASP A 1 71 ? -24.635 -2.939 -7.784 1.00 43.03 71 ASP A O 1
ATOM 527 N N . SER A 1 72 ? -25.893 -1.246 -7.063 1.00 48.53 72 SER A N 1
ATOM 528 C CA . SER A 1 72 ? -24.787 -0.305 -6.883 1.00 48.53 72 SER A CA 1
ATOM 529 C C . SER A 1 72 ? -24.934 0.466 -5.569 1.00 48.53 72 SER A C 1
ATOM 531 O O . SER A 1 72 ? -25.336 1.627 -5.586 1.00 48.53 72 SER A O 1
ATOM 533 N N . SER A 1 73 ? -24.609 -0.192 -4.451 1.00 44.31 73 SER A N 1
ATOM 534 C CA . SER A 1 73 ? -24.094 0.460 -3.225 1.00 44.31 73 SER A CA 1
ATOM 535 C C . SER A 1 73 ? -23.509 -0.491 -2.164 1.00 44.31 73 SER A C 1
ATOM 537 O O . SER A 1 73 ? -23.067 -0.004 -1.131 1.00 44.31 73 SER A O 1
ATOM 539 N N . HIS A 1 74 ? -23.456 -1.812 -2.388 1.00 55.88 74 HIS A N 1
ATOM 540 C CA . HIS A 1 74 ? -23.088 -2.781 -1.338 1.00 55.88 74 HIS A CA 1
ATOM 541 C C . HIS A 1 74 ? -21.836 -3.626 -1.622 1.00 55.88 74 HIS A C 1
ATOM 543 O O . HIS A 1 74 ? -21.563 -4.574 -0.895 1.00 55.88 74 HIS A O 1
ATOM 549 N N . SER A 1 75 ? -21.035 -3.304 -2.636 1.00 68.69 75 SER A N 1
ATOM 550 C CA . SER A 1 75 ? -19.765 -3.991 -2.897 1.00 68.69 75 SER A CA 1
ATOM 551 C C . SER A 1 75 ? -18.581 -3.105 -2.504 1.00 68.69 75 SER A C 1
ATOM 553 O O . SER A 1 75 ? -18.576 -1.905 -2.771 1.00 68.69 75 SER A O 1
ATOM 555 N N . GLY A 1 76 ? -17.568 -3.683 -1.849 1.00 81.69 76 GLY A N 1
ATOM 556 C CA . GLY A 1 76 ? -16.348 -2.954 -1.491 1.00 81.69 76 GLY A CA 1
ATOM 557 C C . GLY A 1 76 ? -15.637 -2.371 -2.721 1.00 81.69 76 GLY A C 1
ATOM 558 O O . GLY A 1 76 ? -15.900 -2.774 -3.858 1.00 81.69 76 GLY A O 1
ATOM 559 N N . TYR A 1 77 ? -14.697 -1.444 -2.509 1.00 87.88 77 TYR A N 1
ATOM 560 C CA . TYR A 1 77 ? -13.972 -0.773 -3.602 1.00 87.88 77 TYR A CA 1
ATOM 561 C C . TYR A 1 77 ? -13.263 -1.735 -4.577 1.00 87.88 77 TYR A C 1
ATOM 563 O O . TYR A 1 77 ? -13.041 -1.361 -5.729 1.00 87.88 77 TYR A O 1
ATOM 571 N N . SER A 1 78 ? -12.955 -2.973 -4.165 1.00 89.44 78 SER A N 1
ATOM 572 C CA . SER A 1 78 ? -12.368 -4.003 -5.039 1.00 89.44 78 SER A CA 1
ATOM 573 C C . SER A 1 78 ? -13.241 -4.319 -6.254 1.00 89.44 78 SER A C 1
ATOM 575 O O . SER A 1 78 ? -12.714 -4.510 -7.346 1.00 89.44 78 SER A O 1
ATOM 577 N N . SER A 1 79 ? -14.567 -4.263 -6.103 1.00 92.44 79 SER A N 1
ATOM 578 C CA . SER A 1 79 ? -15.521 -4.542 -7.182 1.00 92.44 79 SER A CA 1
ATOM 579 C C . SER A 1 79 ? -15.340 -3.633 -8.400 1.00 92.44 79 SER A C 1
ATOM 581 O O . SER A 1 79 ? -15.565 -4.056 -9.534 1.00 92.44 79 SER A O 1
ATOM 583 N N . LEU A 1 80 ? -14.878 -2.394 -8.196 1.00 92.44 80 LEU A N 1
ATOM 584 C CA . LEU A 1 80 ? -14.558 -1.487 -9.294 1.00 92.44 80 LEU A CA 1
ATOM 585 C C . LEU A 1 80 ? -13.333 -1.974 -10.073 1.00 92.44 80 LEU A C 1
ATOM 587 O O . LEU A 1 80 ? -13.355 -1.993 -11.302 1.00 92.44 80 LEU A O 1
ATOM 591 N N . ALA A 1 81 ? -12.277 -2.384 -9.369 1.00 91.62 81 ALA A N 1
ATOM 592 C CA . ALA A 1 81 ? -11.077 -2.925 -9.996 1.00 91.62 81 ALA A CA 1
ATOM 593 C C . ALA A 1 81 ? -11.385 -4.241 -10.725 1.00 91.62 81 ALA A C 1
ATOM 595 O O . ALA A 1 81 ? -11.012 -4.397 -11.883 1.00 91.62 81 ALA A O 1
ATOM 596 N N . GLU A 1 82 ? -12.141 -5.141 -10.097 1.00 92.38 82 GLU A N 1
ATOM 597 C CA . GLU A 1 82 ? -12.615 -6.391 -10.703 1.00 92.38 82 GLU A CA 1
ATOM 598 C C . GLU A 1 82 ? -13.434 -6.130 -11.968 1.00 92.38 82 GLU A C 1
ATOM 600 O O . GLU A 1 82 ? -13.252 -6.803 -12.985 1.00 92.38 82 GLU A O 1
ATOM 605 N N . ARG A 1 83 ? -14.293 -5.104 -11.949 1.00 94.00 83 ARG A N 1
ATOM 606 C CA . ARG A 1 83 ? -15.070 -4.727 -13.127 1.00 94.00 83 ARG A CA 1
ATOM 607 C C . ARG A 1 83 ? -14.177 -4.248 -14.268 1.00 94.00 83 ARG A C 1
ATOM 609 O O . ARG A 1 83 ? -14.369 -4.694 -15.396 1.00 94.00 83 ARG A O 1
ATOM 616 N N . LEU A 1 84 ? -13.195 -3.394 -13.982 1.00 93.75 84 LEU A N 1
ATOM 617 C CA . LEU A 1 84 ? -12.226 -2.943 -14.986 1.00 93.75 84 LEU A CA 1
ATOM 618 C C . LEU A 1 84 ? -11.399 -4.112 -15.538 1.00 93.75 84 LEU A C 1
ATOM 620 O O . LEU A 1 84 ? -11.157 -4.175 -16.740 1.00 93.75 84 LEU A O 1
ATOM 624 N N . LEU A 1 85 ? -11.014 -5.060 -14.678 1.00 94.00 85 LEU A N 1
ATOM 625 C CA . LEU A 1 85 ? -10.301 -6.277 -15.068 1.00 94.00 85 LEU A CA 1
ATOM 626 C C . LEU A 1 85 ? -11.137 -7.170 -15.992 1.00 94.00 85 LEU A C 1
ATOM 628 O O . LEU A 1 85 ? -10.600 -7.723 -16.947 1.00 94.00 85 LEU A O 1
ATOM 632 N N . SER A 1 86 ? -12.447 -7.274 -15.751 1.00 93.38 86 SER A N 1
ATOM 633 C CA . SER A 1 86 ? -13.346 -8.125 -16.545 1.00 93.38 86 SER A CA 1
ATOM 634 C C . SER A 1 86 ? -13.532 -7.674 -17.999 1.00 93.38 86 SER A C 1
ATOM 636 O O . SER A 1 86 ? -13.907 -8.483 -18.847 1.00 93.38 86 SER A O 1
ATOM 638 N N . ASP A 1 87 ? -13.255 -6.402 -18.299 1.00 95.88 87 ASP A N 1
ATOM 639 C CA . ASP A 1 87 ? -13.371 -5.847 -19.651 1.00 95.88 87 ASP A CA 1
ATOM 640 C C . ASP A 1 87 ? -12.117 -6.111 -20.513 1.00 95.88 87 ASP A C 1
ATOM 642 O O . ASP A 1 87 ? -12.096 -5.786 -21.705 1.00 95.88 87 ASP A O 1
ATOM 646 N N . LEU A 1 88 ? -11.067 -6.709 -19.939 1.00 95.25 88 LEU A N 1
ATOM 647 C CA . LEU A 1 88 ? -9.796 -6.964 -20.613 1.00 95.25 88 LEU A CA 1
ATOM 648 C C . LEU A 1 88 ? -9.702 -8.404 -21.133 1.00 95.25 88 LEU A C 1
ATOM 650 O O . LEU A 1 88 ? -10.271 -9.317 -20.534 1.00 95.25 88 LEU A O 1
ATOM 654 N N . PRO A 1 89 ? -8.969 -8.645 -22.237 1.00 96.94 89 PRO A N 1
ATOM 655 C CA . PRO A 1 89 ? -8.752 -9.998 -22.738 1.00 96.94 89 PRO A CA 1
ATOM 656 C C . PRO A 1 89 ? -8.090 -10.906 -21.696 1.00 96.94 89 PRO A C 1
ATOM 658 O O . PRO A 1 89 ? -7.224 -10.468 -20.930 1.00 96.94 89 PRO A O 1
ATOM 661 N N . GLU A 1 90 ? -8.445 -12.189 -21.713 1.00 93.12 90 GLU A N 1
ATOM 662 C CA . GLU A 1 90 ? -7.798 -13.195 -20.871 1.00 93.12 90 GLU A CA 1
ATOM 663 C C . GLU A 1 90 ? -6.277 -13.211 -21.092 1.00 93.12 90 GLU A C 1
ATOM 665 O O . GLU A 1 90 ? -5.790 -13.055 -22.212 1.00 93.12 90 GLU A O 1
ATOM 670 N N . GLY A 1 91 ? -5.519 -13.375 -20.006 1.00 92.00 91 GLY A N 1
ATOM 671 C CA . GLY A 1 91 ? -4.054 -13.374 -20.041 1.00 92.00 91 GLY A CA 1
ATOM 672 C C . GLY A 1 91 ? -3.400 -11.990 -20.148 1.00 92.00 91 GLY A C 1
ATOM 673 O O . GLY A 1 91 ? -2.176 -11.921 -20.183 1.00 92.00 91 GLY A O 1
ATOM 674 N N . THR A 1 92 ? -4.170 -10.892 -20.158 1.00 95.62 92 THR A N 1
ATOM 675 C CA . THR A 1 92 ? -3.605 -9.523 -20.179 1.00 95.62 92 THR A CA 1
ATOM 676 C C . THR A 1 92 ? -2.903 -9.163 -18.868 1.00 95.62 92 THR A C 1
ATOM 678 O O . THR A 1 92 ? -1.885 -8.475 -18.879 1.00 95.62 92 THR A O 1
ATOM 681 N N . VAL A 1 93 ? -3.445 -9.614 -17.733 1.00 95.75 93 VAL A N 1
ATOM 682 C CA . VAL A 1 93 ? -2.913 -9.312 -16.399 1.00 95.75 93 VAL A CA 1
ATOM 683 C C . VAL A 1 93 ? -2.235 -10.545 -15.830 1.00 95.75 93 VAL A C 1
ATOM 685 O O . VAL A 1 93 ? -2.869 -11.580 -15.630 1.00 95.75 93 VAL A O 1
ATOM 688 N N . LEU A 1 94 ? -0.944 -10.410 -15.541 1.00 96.31 94 LEU A N 1
ATOM 689 C CA . LEU A 1 94 ? -0.132 -11.460 -14.941 1.00 96.31 94 LEU A CA 1
ATOM 690 C C . LEU A 1 94 ? 0.063 -11.151 -13.454 1.00 96.31 94 LEU A C 1
ATOM 692 O O . LEU A 1 94 ? 0.756 -10.201 -13.092 1.00 96.31 94 LEU A O 1
ATOM 696 N N . LEU A 1 95 ? -0.575 -11.946 -12.596 1.00 96.38 95 LEU A N 1
ATOM 697 C CA . LEU A 1 95 ? -0.375 -11.896 -11.147 1.00 96.38 95 LEU A CA 1
ATOM 698 C C . LEU A 1 95 ? 0.884 -12.672 -10.752 1.00 96.38 95 LEU A C 1
ATOM 700 O O . LEU A 1 95 ? 1.360 -13.517 -11.509 1.00 96.38 95 LEU A O 1
ATOM 704 N N . ASN A 1 96 ? 1.415 -12.389 -9.559 1.00 95.88 96 ASN A N 1
ATOM 705 C CA . ASN A 1 96 ? 2.648 -13.003 -9.044 1.00 95.88 96 ASN A CA 1
ATOM 706 C C . ASN A 1 96 ? 3.849 -12.845 -9.993 1.00 95.88 96 ASN A C 1
ATOM 708 O O . ASN A 1 96 ? 4.744 -13.682 -10.023 1.00 95.88 96 ASN A O 1
ATOM 712 N N . LYS A 1 97 ? 3.851 -11.766 -10.783 1.00 97.50 97 LYS A N 1
ATOM 713 C CA . LYS A 1 97 ? 4.879 -11.450 -11.774 1.00 97.50 97 LYS A CA 1
ATOM 714 C C . LYS A 1 97 ? 5.590 -10.159 -11.374 1.00 97.50 97 LYS A C 1
ATOM 716 O O . LYS A 1 97 ? 5.373 -9.098 -11.957 1.00 97.50 97 LYS A O 1
ATOM 721 N N . ALA A 1 98 ? 6.373 -10.228 -10.299 1.00 97.56 98 ALA A N 1
ATOM 722 C CA . ALA A 1 98 ? 7.115 -9.075 -9.800 1.00 97.56 98 ALA A CA 1
ATOM 723 C C . ALA A 1 98 ? 8.197 -8.671 -10.811 1.00 97.56 98 ALA A C 1
ATOM 725 O O . ALA A 1 98 ? 8.985 -9.503 -11.259 1.00 97.56 98 ALA A O 1
ATOM 726 N N . VAL A 1 99 ? 8.220 -7.394 -11.195 1.00 98.12 99 VAL A N 1
ATOM 727 C CA . VAL A 1 99 ? 9.279 -6.847 -12.049 1.00 98.12 99 VAL A CA 1
ATOM 728 C C . VAL A 1 99 ? 10.471 -6.514 -11.170 1.00 98.12 99 VAL A C 1
ATOM 730 O O . VAL A 1 99 ? 10.326 -5.835 -10.157 1.00 98.12 99 VAL A O 1
ATOM 733 N N . ARG A 1 100 ? 11.646 -6.958 -11.598 1.00 97.81 100 ARG A N 1
ATOM 734 C CA . ARG A 1 100 ? 12.925 -6.711 -10.945 1.00 97.81 100 ARG A CA 1
ATOM 735 C C . ARG A 1 100 ? 13.610 -5.469 -11.494 1.00 97.81 100 ARG A C 1
ATOM 737 O O . ARG A 1 100 ? 14.103 -4.643 -10.734 1.00 97.81 100 ARG A O 1
ATOM 744 N N . SER A 1 101 ? 13.675 -5.347 -12.819 1.00 98.06 101 SER A N 1
ATOM 745 C CA . SER A 1 101 ? 14.340 -4.217 -13.467 1.00 98.06 101 SER A CA 1
ATOM 746 C C . SER A 1 101 ? 13.752 -3.896 -14.837 1.00 98.06 101 SER A C 1
ATOM 748 O O . SER A 1 101 ? 13.211 -4.757 -15.535 1.00 98.06 101 SER A O 1
ATOM 750 N N . ILE A 1 102 ? 13.873 -2.628 -15.223 1.00 98.50 102 ILE A N 1
ATOM 751 C CA . ILE A 1 102 ? 13.440 -2.102 -16.513 1.00 98.50 102 ILE A CA 1
ATOM 752 C C . ILE A 1 102 ? 14.662 -1.536 -17.229 1.00 98.50 102 ILE A C 1
ATOM 754 O O . ILE A 1 102 ? 15.197 -0.485 -16.862 1.00 98.50 102 ILE A O 1
ATOM 758 N N . GLN A 1 103 ? 15.074 -2.231 -18.283 1.00 98.25 103 GLN A N 1
ATOM 759 C CA . GLN A 1 103 ? 16.151 -1.820 -19.167 1.00 98.25 103 GLN A CA 1
ATOM 760 C C . GLN A 1 103 ? 15.556 -1.050 -20.352 1.00 98.25 103 GLN A C 1
ATOM 762 O O . GLN A 1 103 ? 14.813 -1.616 -21.149 1.00 98.25 103 GLN A O 1
ATOM 767 N N . TRP A 1 104 ? 15.846 0.242 -20.481 1.00 97.25 104 TRP A N 1
ATOM 768 C CA . TRP A 1 104 ? 15.270 1.130 -21.496 1.00 97.25 104 TRP A CA 1
ATOM 769 C C . TRP A 1 104 ? 16.362 1.849 -22.299 1.00 97.25 104 TRP A C 1
ATOM 771 O O . TRP A 1 104 ? 17.533 1.818 -21.938 1.00 97.25 104 TRP A O 1
ATOM 781 N N . GLN A 1 105 ? 15.985 2.476 -23.420 1.00 93.75 105 GLN A N 1
ATOM 782 C CA . GLN A 1 105 ? 16.931 3.025 -24.414 1.00 93.75 105 GLN A CA 1
ATOM 783 C C . GLN A 1 105 ? 17.876 1.969 -25.013 1.00 93.75 105 GLN A C 1
ATOM 785 O O . GLN A 1 105 ? 18.989 2.283 -25.432 1.00 93.75 105 GLN A O 1
ATOM 790 N N . GLY A 1 106 ? 17.441 0.710 -25.036 1.00 92.38 106 GLY A N 1
ATOM 791 C CA . GLY A 1 106 ? 18.233 -0.393 -25.558 1.00 92.38 106 GLY A CA 1
ATOM 792 C C . GLY A 1 106 ? 17.866 -0.773 -26.987 1.00 92.38 106 GLY A C 1
ATOM 793 O O . GLY A 1 106 ? 17.094 -0.113 -27.681 1.00 92.38 106 GLY A O 1
ATOM 794 N N . SER A 1 107 ? 18.447 -1.877 -27.435 1.00 94.06 107 SER A N 1
ATOM 795 C CA . SER A 1 107 ? 18.092 -2.552 -28.682 1.00 94.06 107 SER A CA 1
ATOM 796 C C . SER A 1 107 ? 18.082 -4.050 -28.412 1.00 94.06 107 SER A C 1
ATOM 798 O O . SER A 1 107 ? 19.080 -4.739 -28.615 1.00 94.06 107 SER A O 1
ATOM 800 N N . PHE A 1 108 ? 16.960 -4.534 -27.886 1.00 93.75 108 PHE A N 1
ATOM 801 C CA . PHE A 1 108 ? 16.787 -5.914 -27.437 1.00 93.75 108 PHE A CA 1
ATOM 802 C C . PHE A 1 108 ? 16.110 -6.734 -28.532 1.00 93.75 108 PHE A C 1
ATOM 804 O O . PHE A 1 108 ? 15.108 -6.297 -29.092 1.00 93.75 108 PHE A O 1
ATOM 811 N N . ARG A 1 109 ? 16.666 -7.898 -28.868 1.00 90.56 109 ARG A N 1
ATOM 812 C CA . ARG A 1 109 ? 16.149 -8.770 -29.929 1.00 90.56 109 ARG A CA 1
ATOM 813 C C . ARG A 1 109 ? 15.404 -9.951 -29.334 1.00 90.56 109 ARG A C 1
ATOM 815 O O . ARG A 1 109 ? 15.886 -10.541 -28.372 1.00 90.56 109 ARG A O 1
ATOM 822 N N . GLU A 1 110 ? 14.277 -10.299 -29.943 1.00 86.50 110 GLU A N 1
ATOM 823 C CA . GLU A 1 110 ? 13.645 -11.600 -29.714 1.00 86.50 110 GLU A CA 1
ATOM 824 C C . GLU A 1 110 ? 14.540 -12.743 -30.207 1.00 86.50 110 GLU A C 1
ATOM 826 O O . GLU A 1 110 ? 15.382 -12.568 -31.093 1.00 86.50 110 GLU A O 1
ATOM 831 N N . GLU A 1 111 ? 14.350 -13.930 -29.639 1.00 82.12 111 GLU A N 1
ATOM 832 C CA . GLU A 1 111 ? 14.978 -15.146 -30.144 1.00 82.12 111 GLU A CA 1
ATOM 833 C C . GLU A 1 111 ? 14.238 -15.644 -31.396 1.00 82.12 111 GLU A C 1
ATOM 835 O O . GLU A 1 111 ? 13.019 -15.807 -31.383 1.00 82.12 111 GLU A O 1
ATOM 840 N N . GLY A 1 112 ? 14.974 -15.907 -32.482 1.00 77.62 112 GLY A N 1
ATOM 841 C CA . GLY A 1 112 ? 14.430 -16.490 -33.714 1.00 77.62 112 GLY A CA 1
ATOM 842 C C . GLY A 1 112 ? 14.877 -15.794 -35.004 1.00 77.62 112 GLY A C 1
ATOM 843 O O . GLY A 1 112 ? 15.432 -14.693 -34.994 1.00 77.62 112 GLY A O 1
ATOM 844 N N . ASP A 1 113 ? 14.642 -16.459 -36.137 1.00 60.91 113 ASP A N 1
ATOM 845 C CA . ASP A 1 113 ? 14.961 -15.930 -37.467 1.00 60.91 113 ASP A CA 1
ATOM 846 C C . ASP A 1 113 ? 13.879 -14.911 -37.879 1.00 60.91 113 ASP A C 1
ATOM 848 O O . ASP A 1 113 ? 12.695 -15.243 -37.933 1.00 60.91 113 ASP A O 1
ATOM 852 N N . GLY A 1 114 ? 14.266 -13.647 -38.090 1.00 70.81 114 GLY A N 1
ATOM 853 C CA . GLY A 1 114 ? 13.334 -12.513 -38.241 1.00 70.81 114 GLY A CA 1
ATOM 854 C C . GLY A 1 114 ? 13.107 -11.670 -36.975 1.00 70.81 114 GLY A C 1
ATOM 855 O O . GLY A 1 114 ? 12.141 -10.911 -36.920 1.00 70.81 114 GLY A O 1
ATOM 856 N N . ALA A 1 115 ? 13.995 -11.786 -35.979 1.00 80.19 115 ALA A N 1
ATOM 857 C CA . ALA A 1 115 ? 13.919 -11.106 -34.686 1.00 80.19 115 ALA A CA 1
ATOM 858 C C . ALA A 1 115 ? 13.594 -9.605 -34.779 1.00 80.19 115 ALA A C 1
ATOM 860 O O . ALA A 1 115 ? 14.389 -8.791 -35.269 1.00 80.19 115 ALA A O 1
ATOM 861 N N . ARG A 1 116 ? 12.437 -9.229 -34.225 1.00 90.56 116 ARG A N 1
ATOM 862 C CA . ARG A 1 116 ? 12.084 -7.832 -33.990 1.00 90.56 116 ARG A CA 1
ATOM 863 C C . ARG A 1 116 ? 12.994 -7.246 -32.907 1.00 90.56 116 ARG A C 1
ATOM 865 O O . ARG A 1 116 ? 13.401 -7.931 -31.969 1.00 90.56 116 ARG A O 1
ATOM 872 N N . VAL A 1 117 ? 13.324 -5.964 -33.058 1.00 92.94 117 VAL A N 1
ATOM 873 C CA . VAL A 1 117 ? 14.089 -5.193 -32.071 1.00 92.94 117 VAL A CA 1
ATOM 874 C C . VAL A 1 117 ? 13.129 -4.335 -31.255 1.00 92.94 117 VAL A C 1
ATOM 876 O O . VAL A 1 117 ? 12.284 -3.649 -31.830 1.00 92.94 117 VAL A O 1
ATOM 879 N N . PHE A 1 118 ? 13.305 -4.334 -29.938 1.00 96.12 118 PHE A N 1
ATOM 880 C CA . PHE A 1 118 ? 12.527 -3.549 -28.989 1.00 96.12 118 PHE A CA 1
ATOM 881 C C . PHE A 1 118 ? 13.417 -2.572 -28.207 1.00 96.12 118 PHE A C 1
ATOM 883 O O . PHE A 1 118 ? 14.560 -2.904 -27.873 1.00 96.12 118 PHE A O 1
ATOM 890 N N . PRO A 1 119 ? 12.908 -1.370 -27.889 1.00 97.12 119 PRO A N 1
ATOM 891 C CA . PRO A 1 119 ? 13.640 -0.361 -27.126 1.00 97.12 119 PRO A CA 1
ATOM 892 C C . PRO A 1 119 ? 13.679 -0.627 -25.613 1.00 97.12 119 PRO A C 1
ATOM 894 O O . PRO A 1 119 ? 14.497 -0.015 -24.916 1.00 97.12 119 PRO A O 1
ATOM 897 N N . VAL A 1 120 ? 12.801 -1.495 -25.091 1.00 98.00 120 VAL A N 1
ATOM 898 C CA . VAL A 1 120 ? 12.680 -1.788 -23.656 1.00 98.00 120 VAL A CA 1
ATOM 899 C C . VAL A 1 120 ? 12.660 -3.295 -23.401 1.00 98.00 120 VAL A C 1
ATOM 901 O O . VAL A 1 120 ? 12.022 -4.053 -24.133 1.00 98.00 120 VAL A O 1
ATOM 904 N N . ARG A 1 121 ? 13.346 -3.712 -22.336 1.00 97.81 121 ARG A N 1
ATOM 905 C CA . ARG A 1 121 ? 13.344 -5.061 -21.771 1.00 97.81 121 ARG A CA 1
ATOM 906 C C . ARG A 1 121 ? 12.964 -4.978 -20.296 1.00 97.81 121 ARG A C 1
ATOM 908 O O . ARG A 1 121 ? 13.577 -4.233 -19.536 1.00 97.81 121 ARG A O 1
ATOM 915 N N . VAL A 1 122 ? 11.971 -5.756 -19.898 1.00 98.19 122 VAL A N 1
ATOM 916 C CA . VAL A 1 122 ? 11.517 -5.898 -18.515 1.00 98.19 122 VAL A CA 1
ATOM 917 C C . VAL A 1 122 ? 11.955 -7.267 -18.022 1.00 98.19 122 VAL A C 1
ATOM 919 O O . VAL A 1 122 ? 11.661 -8.270 -18.666 1.00 98.19 122 VAL A O 1
ATOM 922 N N . GLU A 1 123 ? 12.680 -7.301 -16.912 1.00 97.94 123 GLU A N 1
ATOM 923 C CA . GLU A 1 123 ? 13.111 -8.534 -16.254 1.00 97.94 123 GLU A CA 1
ATOM 924 C C . GLU A 1 123 ? 12.295 -8.729 -14.980 1.00 97.94 123 GLU A C 1
ATOM 926 O O . GLU A 1 123 ? 12.189 -7.811 -14.163 1.00 97.94 123 GLU A O 1
ATOM 931 N N . CYS A 1 124 ? 11.721 -9.914 -14.817 1.00 98.06 124 CYS A N 1
ATOM 932 C CA . CYS A 1 124 ? 10.955 -10.307 -13.645 1.00 98.06 124 CYS A CA 1
ATOM 933 C C . CYS A 1 124 ? 11.824 -11.049 -12.624 1.00 98.06 124 CYS A C 1
ATOM 935 O O . CYS A 1 124 ? 12.890 -11.573 -12.944 1.00 98.06 124 CYS A O 1
ATOM 937 N N . GLU A 1 125 ? 11.382 -11.080 -11.367 1.00 97.25 125 GLU A N 1
ATOM 938 C CA . GLU A 1 125 ? 12.108 -11.753 -10.281 1.00 97.25 125 GLU A CA 1
ATOM 939 C C . GLU A 1 125 ? 12.227 -13.268 -10.487 1.00 97.25 125 GLU A C 1
ATOM 941 O O . GLU A 1 125 ? 13.205 -13.875 -10.053 1.00 97.25 125 GLU A O 1
ATOM 946 N N . ASP A 1 126 ? 11.265 -13.870 -11.185 1.00 96.81 126 ASP A N 1
ATOM 947 C CA . ASP A 1 126 ? 11.256 -15.288 -11.551 1.00 96.81 126 ASP A CA 1
ATOM 948 C C . ASP A 1 126 ? 12.121 -15.617 -12.781 1.00 96.81 126 ASP A C 1
ATOM 950 O O . ASP A 1 126 ? 12.223 -16.780 -13.169 1.00 96.81 126 ASP A O 1
ATOM 954 N N . GLY A 1 127 ? 12.781 -14.612 -13.364 1.00 96.19 127 GLY A N 1
ATOM 955 C CA . GLY A 1 127 ? 13.651 -14.751 -14.528 1.00 96.19 127 GLY A CA 1
ATOM 956 C C . GLY A 1 127 ? 12.945 -14.572 -15.872 1.00 96.19 127 GLY A C 1
ATOM 957 O O . GLY A 1 127 ? 13.631 -14.556 -16.897 1.00 96.19 127 GLY A O 1
ATOM 958 N N . ASP A 1 128 ? 11.620 -14.389 -15.892 1.00 96.31 128 ASP A N 1
ATOM 959 C CA . ASP A 1 128 ? 10.904 -14.088 -17.130 1.00 96.31 128 ASP A CA 1
ATOM 960 C C . ASP A 1 128 ? 11.338 -12.734 -17.705 1.00 96.31 128 ASP A C 1
ATOM 962 O O . ASP A 1 128 ? 11.680 -11.785 -16.989 1.00 96.31 128 ASP A O 1
ATOM 966 N N . VAL A 1 129 ? 11.312 -12.637 -19.035 1.00 96.38 129 VAL A N 1
ATOM 967 C CA . VAL A 1 129 ? 11.721 -11.439 -19.767 1.00 96.38 129 VAL A CA 1
ATOM 968 C C . VAL A 1 129 ? 10.636 -11.034 -20.752 1.00 96.38 129 VAL A C 1
ATOM 970 O O . VAL A 1 129 ? 10.219 -11.828 -21.591 1.00 96.38 129 VAL A O 1
ATOM 973 N N . PHE A 1 130 ? 10.248 -9.761 -20.705 1.00 96.31 130 PHE A N 1
ATOM 974 C CA . PHE A 1 130 ? 9.306 -9.165 -21.647 1.00 96.31 130 PHE A CA 1
ATOM 975 C C . PHE A 1 130 ? 9.994 -8.074 -22.462 1.00 96.31 130 PHE A C 1
ATOM 977 O O . PHE A 1 130 ? 10.631 -7.175 -21.909 1.00 96.31 130 PHE A O 1
ATOM 984 N N . LEU A 1 131 ? 9.854 -8.134 -23.785 1.00 96.81 131 LEU A N 1
ATOM 985 C CA . LEU A 1 131 ? 10.305 -7.083 -24.693 1.00 96.81 131 LEU A CA 1
ATOM 986 C C . LEU A 1 131 ? 9.117 -6.208 -25.091 1.00 96.81 131 LEU A C 1
ATOM 988 O O . LEU A 1 131 ? 8.029 -6.715 -25.362 1.00 96.81 131 LEU A O 1
ATOM 992 N N . ALA A 1 132 ? 9.308 -4.889 -25.089 1.00 96.44 132 ALA A N 1
ATOM 993 C CA . ALA A 1 132 ? 8.221 -3.948 -25.330 1.00 96.44 132 ALA A CA 1
ATOM 994 C C . ALA A 1 132 ? 8.693 -2.662 -26.015 1.00 96.44 132 ALA A C 1
ATOM 996 O O . ALA A 1 132 ? 9.815 -2.192 -25.818 1.00 96.44 132 ALA A O 1
ATOM 997 N N . ASP A 1 133 ? 7.795 -2.055 -26.793 1.00 96.88 133 ASP A N 1
ATOM 998 C CA . ASP A 1 133 ? 7.988 -0.701 -27.325 1.00 96.88 133 ASP A CA 1
ATOM 999 C C . ASP A 1 133 ? 7.791 0.362 -26.235 1.00 96.88 133 ASP A C 1
ATOM 1001 O O . ASP A 1 133 ? 8.452 1.402 -26.226 1.00 96.88 133 ASP A O 1
ATOM 1005 N N . HIS A 1 134 ? 6.886 0.085 -25.292 1.00 97.31 134 HIS A N 1
ATOM 1006 C CA . HIS A 1 134 ? 6.479 1.002 -24.238 1.00 97.31 134 HIS A CA 1
ATOM 1007 C C . HIS A 1 134 ? 6.246 0.256 -22.926 1.00 97.31 134 HIS A C 1
ATOM 1009 O O . HIS A 1 134 ? 5.720 -0.854 -22.918 1.00 97.31 134 HIS A O 1
ATOM 1015 N N . VAL A 1 135 ? 6.580 0.911 -21.814 1.00 98.00 135 VAL A N 1
ATOM 1016 C CA . VAL A 1 135 ? 6.277 0.433 -20.462 1.00 98.00 135 VAL A CA 1
ATOM 1017 C C . VAL A 1 135 ? 5.639 1.574 -19.682 1.00 98.00 135 VAL A C 1
ATOM 1019 O O . VAL A 1 135 ? 6.196 2.671 -19.603 1.00 98.00 135 VAL A O 1
ATOM 1022 N N . ILE A 1 136 ? 4.461 1.315 -19.116 1.00 98.25 136 ILE A N 1
ATOM 1023 C CA . ILE A 1 136 ? 3.768 2.240 -18.217 1.00 98.25 136 ILE A CA 1
ATOM 1024 C C . ILE A 1 136 ? 4.013 1.763 -16.792 1.00 98.25 136 ILE A C 1
ATOM 1026 O O . ILE A 1 136 ? 3.769 0.607 -16.460 1.00 98.25 136 ILE A O 1
ATOM 1030 N N . ILE A 1 137 ? 4.509 2.666 -15.953 1.00 97.69 137 ILE A N 1
ATOM 1031 C CA . ILE A 1 137 ? 4.934 2.345 -14.594 1.00 97.69 137 ILE A CA 1
ATOM 1032 C C . ILE A 1 137 ? 3.958 2.986 -13.625 1.00 97.69 137 ILE A C 1
ATOM 1034 O O . ILE A 1 137 ? 3.861 4.211 -13.555 1.00 97.69 137 ILE A O 1
ATOM 1038 N N . THR A 1 138 ? 3.254 2.141 -12.882 1.00 97.94 138 THR A N 1
ATOM 1039 C CA . THR A 1 138 ? 2.227 2.537 -11.911 1.00 97.94 138 THR A CA 1
ATOM 1040 C C . THR A 1 138 ? 2.526 2.001 -10.513 1.00 97.94 138 THR A C 1
ATOM 1042 O O . THR A 1 138 ? 1.614 1.851 -9.704 1.00 97.94 138 THR A O 1
ATOM 1045 N N . VAL A 1 139 ? 3.793 1.685 -10.221 1.00 98.12 139 VAL A N 1
ATOM 1046 C CA . VAL A 1 139 ? 4.202 1.280 -8.869 1.00 98.12 139 VAL A CA 1
ATOM 1047 C C . VAL A 1 139 ? 4.092 2.456 -7.894 1.00 98.12 139 VAL A C 1
ATOM 1049 O O . VAL A 1 139 ? 4.265 3.611 -8.305 1.00 98.12 139 VAL A O 1
ATOM 1052 N N . PRO A 1 140 ? 3.825 2.193 -6.603 1.00 98.25 140 PRO A N 1
ATOM 1053 C CA . PRO A 1 140 ? 3.729 3.247 -5.604 1.00 98.25 140 PRO A CA 1
ATOM 1054 C C . PRO A 1 140 ? 5.014 4.068 -5.483 1.00 98.25 140 PRO A C 1
ATOM 1056 O O . PRO A 1 140 ? 6.125 3.572 -5.677 1.00 98.25 140 PRO A O 1
ATOM 1059 N N . LEU A 1 141 ? 4.872 5.327 -5.066 1.00 98.44 141 LEU A N 1
ATOM 1060 C CA . LEU A 1 141 ? 6.018 6.195 -4.795 1.00 98.44 141 LEU A CA 1
ATOM 1061 C C . LEU A 1 141 ? 6.930 5.627 -3.694 1.00 98.44 141 LEU A C 1
ATOM 1063 O O . LEU A 1 141 ? 8.141 5.779 -3.809 1.00 98.44 141 LEU A O 1
ATOM 1067 N N . GLY A 1 142 ? 6.382 4.962 -2.668 1.00 98.00 142 GLY A N 1
ATOM 1068 C CA . GLY A 1 142 ? 7.174 4.289 -1.629 1.00 98.00 142 GLY A CA 1
ATOM 1069 C C . GLY A 1 142 ? 8.161 3.272 -2.206 1.00 98.00 142 GLY A C 1
ATOM 1070 O O . GLY A 1 142 ? 9.353 3.365 -1.938 1.00 98.00 142 GLY A O 1
ATOM 1071 N N . PHE A 1 143 ? 7.692 2.409 -3.114 1.00 98.19 143 PHE A N 1
ATOM 1072 C CA . PHE A 1 143 ? 8.551 1.468 -3.840 1.00 98.19 143 PHE A CA 1
ATOM 1073 C C . PHE A 1 143 ? 9.625 2.199 -4.656 1.00 98.19 143 PHE A C 1
ATOM 1075 O O . PHE A 1 143 ? 10.802 1.848 -4.616 1.00 98.19 143 PHE A O 1
ATOM 1082 N N . LEU A 1 144 ? 9.246 3.259 -5.382 1.00 98.44 144 LEU A N 1
ATOM 1083 C CA . LEU A 1 144 ? 10.220 4.039 -6.145 1.00 98.44 144 LEU A CA 1
ATOM 1084 C C . LEU A 1 144 ? 11.268 4.683 -5.241 1.00 98.44 144 LEU A C 1
ATOM 1086 O O . LEU A 1 144 ? 12.424 4.719 -5.629 1.00 98.44 144 LEU A O 1
ATOM 1090 N N . LYS A 1 145 ? 10.908 5.185 -4.058 1.00 97.94 145 LYS A N 1
ATOM 1091 C CA . LYS A 1 145 ? 11.873 5.790 -3.128 1.00 97.94 145 LYS A CA 1
ATOM 1092 C C . LYS A 1 145 ? 12.965 4.813 -2.706 1.00 97.94 145 LYS A C 1
ATOM 1094 O O . LYS A 1 145 ? 14.113 5.237 -2.601 1.00 97.94 145 LYS A O 1
ATOM 1099 N N . GLU A 1 146 ? 12.609 3.550 -2.506 1.00 97.81 146 GLU A N 1
ATOM 1100 C CA . GLU A 1 146 ? 13.534 2.503 -2.081 1.00 97.81 146 GLU A CA 1
ATOM 1101 C C . GLU A 1 146 ? 14.346 1.932 -3.252 1.00 97.81 146 GLU A C 1
ATOM 1103 O O . GLU A 1 146 ? 15.558 1.770 -3.141 1.00 97.81 146 GLU A O 1
ATOM 1108 N N . HIS A 1 147 ? 13.714 1.709 -4.409 1.00 97.75 147 HIS A N 1
ATOM 1109 C CA . HIS A 1 147 ? 14.308 0.880 -5.463 1.00 97.75 147 HIS A CA 1
ATOM 1110 C C . HIS A 1 147 ? 14.651 1.612 -6.768 1.00 97.75 147 HIS A C 1
ATOM 1112 O O . HIS A 1 147 ? 15.245 0.997 -7.650 1.00 97.75 147 HIS A O 1
ATOM 1118 N N . TYR A 1 148 ? 14.332 2.906 -6.952 1.00 97.25 148 TYR A N 1
ATOM 1119 C CA . TYR A 1 148 ? 14.496 3.571 -8.266 1.00 97.25 148 TYR A CA 1
ATOM 1120 C C . TYR A 1 148 ? 15.918 3.519 -8.849 1.00 97.25 148 TYR A C 1
ATOM 1122 O O . TYR A 1 148 ? 16.081 3.686 -10.057 1.00 97.25 148 TYR A O 1
ATOM 1130 N N . GLN A 1 149 ? 16.944 3.350 -8.014 1.00 96.50 149 GLN A N 1
ATOM 1131 C CA . GLN A 1 149 ? 18.332 3.279 -8.471 1.00 96.50 149 GLN A CA 1
ATOM 1132 C C . GLN A 1 149 ? 18.638 1.960 -9.189 1.00 96.50 149 GLN A C 1
ATOM 1134 O O . GLN A 1 149 ? 19.338 1.968 -10.196 1.00 96.50 149 GLN A O 1
ATOM 1139 N N . GLU A 1 150 ? 18.088 0.850 -8.699 1.00 96.88 150 GLU A N 1
ATOM 1140 C CA . GLU A 1 150 ? 18.311 -0.499 -9.238 1.00 96.88 150 GLU A CA 1
ATOM 1141 C C . GLU A 1 150 ? 17.226 -0.898 -10.246 1.00 96.88 150 GLU A C 1
ATOM 1143 O O . GLU A 1 150 ? 17.483 -1.629 -11.205 1.00 96.88 150 GLU A O 1
ATOM 1148 N N . PHE A 1 151 ? 16.020 -0.355 -10.065 1.00 98.19 151 PHE A N 1
ATOM 1149 C CA . PHE A 1 151 ? 14.839 -0.672 -10.860 1.00 98.19 151 PHE A CA 1
ATOM 1150 C C . PHE A 1 151 ? 14.925 -0.169 -12.311 1.00 98.19 151 PHE A C 1
ATOM 1152 O O . PHE A 1 151 ? 14.263 -0.717 -13.191 1.00 98.19 151 PHE A O 1
ATOM 1159 N N . PHE A 1 152 ? 15.741 0.855 -12.590 1.00 98.44 152 PHE A N 1
ATOM 1160 C CA . PHE A 1 152 ? 15.872 1.473 -13.914 1.00 98.44 152 PHE A CA 1
ATOM 1161 C C . PHE A 1 152 ? 17.296 1.414 -14.454 1.00 98.44 152 PHE A C 1
ATOM 1163 O O . PHE A 1 152 ? 18.233 1.896 -13.820 1.00 98.44 152 PHE A O 1
ATOM 1170 N N . GLN A 1 153 ? 17.445 0.917 -15.681 1.00 97.62 153 GLN A N 1
ATOM 1171 C CA . GLN A 1 153 ? 18.730 0.840 -16.372 1.00 97.62 153 GLN A CA 1
ATOM 1172 C C . GLN A 1 153 ? 18.583 1.365 -17.814 1.00 97.62 153 GLN A C 1
ATOM 1174 O O . GLN A 1 153 ? 17.846 0.773 -18.592 1.00 97.62 153 GLN A O 1
ATOM 1179 N N . PRO A 1 154 ? 19.231 2.471 -18.219 1.00 97.94 154 PRO A N 1
ATOM 1180 C CA . PRO A 1 154 ? 20.052 3.360 -17.403 1.00 97.94 154 PRO A CA 1
ATOM 1181 C C . PRO A 1 154 ? 19.236 4.073 -16.304 1.00 97.94 154 PRO A C 1
ATOM 1183 O O . PRO A 1 154 ? 18.001 4.077 -16.359 1.00 97.94 154 PRO A O 1
ATOM 1186 N N . PRO A 1 155 ? 19.903 4.708 -15.321 1.00 97.94 155 PRO A N 1
ATOM 1187 C CA . PRO A 1 155 ? 19.226 5.445 -14.260 1.00 97.94 155 PRO A CA 1
ATOM 1188 C C . PRO A 1 155 ? 18.267 6.517 -14.789 1.00 97.94 155 PRO A C 1
ATOM 1190 O O . PRO A 1 155 ? 18.460 7.096 -15.863 1.00 97.94 155 PRO A O 1
ATOM 1193 N N . LEU A 1 156 ? 17.235 6.821 -14.000 1.00 97.69 156 LEU A N 1
ATOM 1194 C CA . LEU A 1 156 ? 16.309 7.904 -14.320 1.00 97.69 156 LEU A CA 1
ATOM 1195 C C . LEU A 1 156 ? 17.037 9.258 -14.404 1.00 97.69 156 LEU A C 1
ATOM 1197 O O . LEU A 1 156 ? 17.945 9.514 -13.612 1.00 97.69 156 LEU A O 1
ATOM 1201 N N . PRO A 1 157 ? 16.596 10.179 -15.285 1.00 97.81 157 PRO A N 1
ATOM 1202 C CA . PRO A 1 157 ? 17.127 11.537 -15.315 1.00 97.81 157 PRO A CA 1
ATOM 1203 C C . PRO A 1 157 ? 17.028 12.220 -13.947 1.00 97.81 157 PRO A C 1
ATOM 1205 O O . PRO A 1 157 ? 16.003 12.107 -13.268 1.00 97.81 157 PRO A O 1
ATOM 1208 N N . GLU A 1 158 ? 18.048 13.003 -13.591 1.00 98.06 158 GLU A N 1
ATOM 1209 C CA . GLU A 1 158 ? 18.204 13.585 -12.250 1.00 98.06 158 GLU A CA 1
ATOM 1210 C C . GLU A 1 158 ? 16.973 14.377 -11.784 1.00 98.06 158 GLU A C 1
ATOM 1212 O O . GLU A 1 158 ? 16.551 14.260 -10.638 1.00 98.06 158 GLU A O 1
ATOM 1217 N N . ARG A 1 159 ? 16.304 15.105 -12.688 1.00 98.38 159 ARG A N 1
ATOM 1218 C CA . ARG A 1 159 ? 15.052 15.814 -12.375 1.00 98.38 159 ARG A CA 1
ATOM 1219 C C . ARG A 1 159 ? 13.964 14.883 -11.815 1.00 98.38 159 ARG A C 1
ATOM 1221 O O . ARG A 1 159 ? 13.239 15.269 -10.903 1.00 98.38 159 ARG A O 1
ATOM 1228 N N . LYS A 1 160 ? 13.821 13.672 -12.367 1.00 97.94 160 LYS A N 1
ATOM 1229 C CA . LYS A 1 160 ? 12.824 12.688 -11.914 1.00 97.94 160 LYS A CA 1
ATOM 1230 C C . LYS A 1 160 ? 13.287 11.997 -10.630 1.00 97.94 160 LYS A C 1
ATOM 1232 O O . LYS A 1 160 ? 12.478 11.839 -9.722 1.00 97.94 160 LYS A O 1
ATOM 1237 N N . ALA A 1 161 ? 14.576 11.668 -10.522 1.00 98.06 161 ALA A N 1
ATOM 1238 C CA . ALA A 1 161 ? 15.158 11.137 -9.289 1.00 98.06 161 ALA A CA 1
ATOM 1239 C C . ALA A 1 161 ? 14.967 12.105 -8.103 1.00 98.06 161 ALA A C 1
ATOM 1241 O O . ALA A 1 161 ? 14.538 11.697 -7.026 1.00 98.06 161 ALA A O 1
ATOM 1242 N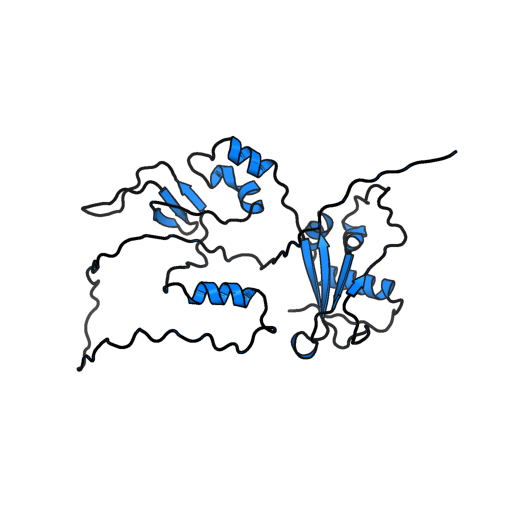 N . GLN A 1 162 ? 15.182 13.407 -8.312 1.00 98.31 162 GLN A N 1
ATOM 1243 C CA . GLN A 1 162 ? 14.924 14.442 -7.306 1.00 98.31 162 GLN A CA 1
ATOM 1244 C C . GLN A 1 162 ? 13.451 14.516 -6.902 1.00 98.31 162 GLN A C 1
ATOM 1246 O O . GLN A 1 162 ? 13.157 14.619 -5.715 1.00 98.31 162 GLN A O 1
ATOM 1251 N N . ALA A 1 163 ? 12.523 14.424 -7.857 1.00 98.56 163 ALA A N 1
ATOM 1252 C CA . ALA A 1 163 ? 11.095 14.403 -7.545 1.00 98.56 163 ALA A CA 1
ATOM 1253 C C . ALA A 1 163 ? 10.717 13.193 -6.671 1.00 98.56 163 ALA A C 1
ATOM 1255 O O . ALA A 1 163 ? 9.997 13.359 -5.689 1.00 98.56 163 ALA A O 1
ATOM 1256 N N . ILE A 1 164 ? 11.256 12.004 -6.975 1.00 98.44 164 ILE A N 1
ATOM 1257 C CA . ILE A 1 164 ? 11.052 10.790 -6.166 1.00 98.44 164 ILE A CA 1
ATOM 1258 C C . ILE A 1 164 ? 11.569 11.000 -4.736 1.00 98.44 164 ILE A C 1
ATOM 1260 O O . ILE A 1 164 ? 10.877 10.664 -3.775 1.00 98.44 164 ILE A O 1
ATOM 1264 N N . ARG A 1 165 ? 12.754 11.603 -4.570 1.00 97.69 165 ARG A N 1
ATOM 1265 C CA . ARG A 1 165 ? 13.327 11.885 -3.243 1.00 97.69 165 ARG A CA 1
ATOM 1266 C C . ARG A 1 165 ? 12.497 12.898 -2.449 1.00 97.69 165 ARG A C 1
ATOM 1268 O O . ARG A 1 165 ? 12.208 12.648 -1.283 1.00 97.69 165 ARG A O 1
ATOM 1275 N N . ASN A 1 166 ? 12.066 13.986 -3.084 1.00 98.06 166 ASN A N 1
ATOM 1276 C CA . ASN A 1 166 ? 11.489 15.142 -2.390 1.00 98.06 166 ASN A CA 1
ATOM 1277 C C . ASN A 1 166 ? 9.988 15.023 -2.085 1.00 98.06 166 ASN A C 1
ATOM 1279 O O . ASN A 1 166 ? 9.518 15.648 -1.138 1.00 98.06 166 ASN A O 1
ATOM 1283 N N . LEU A 1 167 ? 9.216 14.271 -2.877 1.00 98.31 167 LEU A N 1
ATOM 1284 C CA . LEU A 1 167 ? 7.785 14.092 -2.612 1.00 98.31 167 LEU A CA 1
ATOM 1285 C C . LEU A 1 167 ? 7.563 13.269 -1.339 1.00 98.31 167 LEU A C 1
ATOM 1287 O O . LEU A 1 167 ? 8.242 12.268 -1.130 1.00 98.31 167 LEU A O 1
ATOM 1291 N N . GLY A 1 168 ? 6.610 13.666 -0.497 1.00 96.50 168 GLY A N 1
ATOM 1292 C CA . GLY A 1 168 ? 6.245 12.910 0.702 1.00 96.50 168 GLY A CA 1
ATOM 1293 C C . GLY A 1 168 ? 5.517 11.607 0.362 1.00 96.50 168 GLY A C 1
ATOM 1294 O O . GLY A 1 168 ? 4.708 11.564 -0.563 1.00 96.50 168 GLY A O 1
ATOM 1295 N N . PHE A 1 169 ? 5.798 10.551 1.121 1.00 97.31 169 PHE A N 1
ATOM 1296 C CA . PHE A 1 169 ? 5.048 9.296 1.111 1.00 97.31 169 PHE A CA 1
ATOM 1297 C C . PHE A 1 169 ? 4.979 8.814 2.559 1.00 97.31 169 PHE A C 1
ATOM 1299 O O . PHE A 1 169 ? 6.027 8.680 3.184 1.00 97.31 169 PHE A O 1
ATOM 1306 N N . GLY A 1 170 ? 3.773 8.666 3.104 1.00 95.31 170 GLY A N 1
ATOM 1307 C CA . GLY A 1 170 ? 3.566 8.394 4.524 1.00 95.31 170 GLY A CA 1
ATOM 1308 C C . GLY A 1 170 ? 2.544 7.293 4.758 1.00 95.31 170 GLY A C 1
ATOM 1309 O O . GLY A 1 170 ? 1.797 6.922 3.852 1.00 95.31 170 GLY A O 1
ATOM 1310 N N . THR A 1 171 ? 2.524 6.809 5.993 1.00 96.31 171 THR A N 1
ATOM 1311 C CA . THR A 1 171 ? 1.757 5.637 6.417 1.00 96.31 171 THR A CA 1
ATOM 1312 C C . THR A 1 171 ? 0.439 6.054 7.069 1.00 96.31 171 THR A C 1
ATOM 1314 O O . THR A 1 171 ? 0.412 6.970 7.895 1.00 96.31 171 THR A O 1
ATOM 1317 N N . ASN A 1 172 ? -0.657 5.397 6.685 1.00 95.81 172 ASN A N 1
ATOM 1318 C CA . ASN A 1 172 ? -1.984 5.546 7.284 1.00 95.81 172 ASN A CA 1
ATOM 1319 C C . ASN A 1 172 ? -2.687 4.183 7.275 1.00 95.81 172 ASN A C 1
ATOM 1321 O O . ASN A 1 172 ? -2.984 3.655 6.200 1.00 95.81 172 ASN A O 1
ATOM 1325 N N . ASN A 1 173 ? -2.932 3.631 8.461 1.00 96.38 173 ASN A N 1
ATOM 1326 C CA . ASN A 1 173 ? -3.534 2.320 8.652 1.00 96.38 173 ASN A CA 1
ATOM 1327 C C . ASN A 1 173 ? -4.934 2.386 9.242 1.00 96.38 173 ASN A C 1
ATOM 1329 O O . ASN A 1 173 ? -5.360 3.368 9.856 1.00 96.38 173 ASN A O 1
ATOM 1333 N N . LYS A 1 174 ? -5.630 1.265 9.058 1.00 96.56 174 LYS A N 1
ATOM 1334 C CA . LYS A 1 174 ? -6.956 1.001 9.601 1.00 96.56 174 LYS A CA 1
ATOM 1335 C C . LYS A 1 174 ? -6.876 -0.141 10.599 1.00 96.56 174 LYS A C 1
ATOM 1337 O O . LYS A 1 174 ? -6.250 -1.156 10.311 1.00 96.56 174 LYS A O 1
ATOM 1342 N N . ILE A 1 175 ? -7.548 0.014 11.733 1.00 96.81 175 ILE A N 1
ATOM 1343 C CA . ILE A 1 175 ? -7.682 -1.026 12.754 1.00 96.81 175 ILE A CA 1
ATOM 1344 C C . ILE A 1 175 ? -9.155 -1.417 12.813 1.00 96.81 175 ILE A C 1
ATOM 1346 O O . ILE A 1 175 ? -9.983 -0.623 13.256 1.00 96.81 175 ILE A O 1
ATOM 1350 N N . PHE A 1 176 ? -9.487 -2.620 12.352 1.00 96.44 176 PHE A N 1
ATOM 1351 C CA . PHE A 1 176 ? -10.853 -3.135 12.401 1.00 96.44 176 PHE A CA 1
ATOM 1352 C C . PHE A 1 176 ? -11.064 -3.941 13.683 1.00 96.44 176 PHE A C 1
ATOM 1354 O O . PHE A 1 176 ? -10.310 -4.866 13.973 1.00 96.44 176 PHE A O 1
ATOM 1361 N N . LEU A 1 177 ? -12.085 -3.576 14.455 1.00 95.56 177 LEU A N 1
ATOM 1362 C CA . LEU A 1 177 ? -12.442 -4.213 15.720 1.00 95.56 177 LEU A CA 1
ATOM 1363 C C . LEU A 1 177 ? -13.875 -4.722 15.627 1.00 95.56 177 LEU A C 1
ATOM 1365 O O . LEU A 1 177 ? -14.792 -3.923 15.437 1.00 95.56 177 LEU A O 1
ATOM 1369 N N . GLU A 1 178 ? -14.061 -6.028 15.782 1.00 94.31 178 GLU A N 1
ATOM 1370 C CA . GLU A 1 178 ? -15.377 -6.661 15.787 1.00 94.31 178 GLU A CA 1
ATOM 1371 C C . GLU A 1 178 ? -15.859 -6.908 17.220 1.00 94.31 178 GLU A C 1
ATOM 1373 O O . GLU A 1 178 ? -15.104 -7.329 18.107 1.00 94.31 178 GLU A O 1
ATOM 1378 N N . PHE A 1 179 ? -17.147 -6.651 17.437 1.00 92.75 179 PHE A N 1
ATOM 1379 C CA . PHE A 1 179 ? -17.820 -6.828 18.713 1.00 92.75 179 PHE A CA 1
ATOM 1380 C C . PHE A 1 179 ? -18.981 -7.809 18.575 1.00 92.75 179 PHE A C 1
ATOM 1382 O O . PHE A 1 179 ? -19.724 -7.788 17.598 1.00 92.75 179 PHE A O 1
ATOM 1389 N N . GLU A 1 180 ? -19.189 -8.641 19.596 1.00 92.06 180 GLU A N 1
ATOM 1390 C CA . GLU A 1 180 ? -20.362 -9.526 19.634 1.00 92.06 180 GLU A CA 1
ATOM 1391 C C . GLU A 1 180 ? -21.669 -8.733 19.772 1.00 92.06 180 GLU A C 1
ATOM 1393 O O . GLU A 1 180 ? -22.706 -9.168 19.279 1.00 92.06 180 GLU A O 1
ATOM 1398 N N . GLN A 1 181 ? -21.625 -7.579 20.446 1.00 89.94 181 GLN A N 1
ATOM 1399 C CA . GLN A 1 181 ? -22.737 -6.643 20.612 1.00 89.94 181 GLN A CA 1
ATOM 1400 C C . GLN A 1 181 ? -22.210 -5.204 20.535 1.00 89.94 181 GLN A C 1
ATOM 1402 O O . GLN A 1 181 ? -21.144 -4.925 21.096 1.00 89.94 181 GLN A O 1
ATOM 1407 N N . PRO A 1 182 ? -22.932 -4.278 19.881 1.00 92.25 182 PRO A N 1
ATOM 1408 C CA . PRO A 1 182 ? -22.526 -2.884 19.831 1.00 92.25 182 PRO A CA 1
ATOM 1409 C C . PRO A 1 182 ? -22.738 -2.245 21.208 1.00 92.25 182 PRO A C 1
ATOM 1411 O O . PRO A 1 182 ? -23.760 -2.454 21.859 1.00 92.25 182 PRO A O 1
ATOM 1414 N N . PHE A 1 183 ? -21.768 -1.450 21.649 1.00 91.12 183 PHE A N 1
ATOM 1415 C CA . PHE A 1 183 ? -21.906 -0.613 22.849 1.00 91.12 183 PHE A CA 1
ATOM 1416 C C . PHE A 1 183 ? -22.257 0.842 22.521 1.00 91.12 183 PHE A C 1
ATOM 1418 O O . PHE A 1 183 ? -22.469 1.648 23.423 1.00 91.12 183 PHE A O 1
ATOM 1425 N N . TRP A 1 184 ? -22.236 1.184 21.235 1.00 91.62 184 TRP A N 1
ATOM 1426 C CA . TRP A 1 184 ? -22.587 2.488 20.694 1.00 91.62 184 TRP A CA 1
ATOM 1427 C C . TRP A 1 184 ? -24.051 2.503 20.243 1.00 91.62 184 TRP A C 1
ATOM 1429 O O . TRP A 1 184 ? -24.648 1.453 20.000 1.00 91.62 184 TRP A O 1
ATOM 1439 N N . GLU A 1 185 ? -24.615 3.702 20.109 1.00 90.69 185 GLU A N 1
ATOM 1440 C CA . GLU A 1 185 ? -25.993 3.887 19.647 1.00 90.69 185 GLU A CA 1
ATOM 1441 C C . GLU A 1 185 ? -26.163 3.479 18.169 1.00 90.69 185 GLU A C 1
ATOM 1443 O O . GLU A 1 185 ? -25.226 3.653 17.383 1.00 90.69 185 GLU A O 1
ATOM 1448 N N . PRO A 1 186 ? -27.340 2.978 17.746 1.00 88.06 186 PRO A N 1
ATOM 1449 C CA . PRO A 1 186 ? -27.563 2.503 16.376 1.00 88.06 186 PRO A CA 1
ATOM 1450 C C . PRO A 1 186 ? -27.276 3.547 15.285 1.00 88.06 186 PRO A C 1
ATOM 1452 O O . PRO A 1 186 ? -26.750 3.205 14.226 1.00 88.06 186 PRO A O 1
ATOM 1455 N N . GLU A 1 187 ? -27.583 4.820 15.545 1.00 89.94 187 GLU A N 1
ATOM 1456 C CA . GLU A 1 187 ? -27.361 5.932 14.614 1.00 89.94 187 GLU A CA 1
ATOM 1457 C C . GLU A 1 187 ? -25.931 6.500 14.673 1.00 89.94 187 GLU A C 1
ATOM 1459 O O . GLU A 1 187 ? -25.591 7.400 13.898 1.00 89.94 187 GLU A O 1
ATOM 1464 N N . GLN A 1 188 ? -25.081 5.995 15.574 1.00 90.88 188 GLN A N 1
ATOM 1465 C CA . GLN A 1 188 ? -23.708 6.462 15.724 1.00 90.88 188 GLN A CA 1
ATOM 1466 C C . GLN A 1 188 ? -22.877 6.084 14.492 1.00 90.88 188 GLN A C 1
ATOM 1468 O O . GLN A 1 188 ? -22.789 4.920 14.104 1.00 90.88 188 GLN A O 1
ATOM 1473 N N . GLN A 1 189 ? -22.221 7.080 13.894 1.00 92.69 189 GLN A N 1
ATOM 1474 C CA . GLN A 1 189 ? -21.355 6.891 12.720 1.00 92.69 189 GLN A CA 1
ATOM 1475 C C . GLN A 1 189 ? -19.867 7.027 13.049 1.00 92.69 189 GLN A C 1
ATOM 1477 O O . GLN A 1 189 ? -19.023 6.440 12.374 1.00 92.69 189 GLN A O 1
ATOM 1482 N N . LEU A 1 190 ? -19.540 7.809 14.077 1.00 93.75 190 LEU A N 1
ATOM 1483 C CA . LEU A 1 190 ? -18.173 8.173 14.421 1.00 93.75 190 LEU A CA 1
ATOM 1484 C C . LEU A 1 190 ? -18.016 8.245 15.941 1.00 93.75 190 LEU A C 1
ATOM 1486 O O . LEU A 1 190 ? -18.860 8.809 16.636 1.00 93.75 190 LEU A O 1
ATOM 1490 N N . LEU A 1 191 ? -16.926 7.684 16.449 1.00 92.81 191 LEU A N 1
ATOM 1491 C CA . LEU A 1 191 ? -16.456 7.846 17.820 1.00 92.81 191 LEU A CA 1
ATOM 1492 C C . LEU A 1 191 ? -15.131 8.604 17.762 1.00 92.81 191 LEU A C 1
ATOM 1494 O O . LEU A 1 191 ? -14.105 8.021 17.418 1.00 92.81 191 LEU A O 1
ATOM 1498 N N . GLU A 1 192 ? -15.155 9.902 18.043 1.00 91.94 192 GLU A N 1
ATOM 1499 C CA . GLU A 1 192 ? -13.943 10.726 18.082 1.00 91.94 192 GLU A CA 1
ATOM 1500 C C . GLU A 1 192 ? -13.243 10.577 19.434 1.00 91.94 192 GLU A C 1
ATOM 1502 O O . GLU A 1 192 ? -13.898 10.555 20.478 1.00 91.94 192 GLU A O 1
ATOM 1507 N N . VAL A 1 193 ? -11.910 10.472 19.413 1.00 90.06 193 VAL A N 1
ATOM 1508 C CA . VAL A 1 193 ? -11.103 10.393 20.637 1.00 90.06 193 VAL A CA 1
ATOM 1509 C C . VAL A 1 193 ? -10.427 11.735 20.877 1.00 90.06 193 VAL A C 1
ATOM 1511 O O . VAL A 1 193 ? -9.757 12.265 19.994 1.00 90.06 193 VAL A O 1
ATOM 1514 N N . VAL A 1 194 ? -10.574 12.264 22.091 1.00 90.00 194 VAL A N 1
ATOM 1515 C CA . VAL A 1 194 ? -9.841 13.443 22.563 1.00 90.00 194 VAL A CA 1
ATOM 1516 C C . VAL A 1 194 ? -8.950 13.016 23.721 1.00 90.00 194 VAL A C 1
ATOM 1518 O O . VAL A 1 194 ? -9.418 12.396 24.675 1.00 90.00 194 VAL A O 1
ATOM 1521 N N . TRP A 1 195 ? -7.663 13.335 23.629 1.00 88.94 195 TRP A N 1
ATOM 1522 C CA . TRP A 1 195 ? -6.664 13.001 24.640 1.00 88.94 195 TRP A CA 1
ATOM 1523 C C . TRP A 1 195 ? -6.450 14.202 25.566 1.00 88.94 195 TRP A C 1
ATOM 1525 O O . TRP A 1 195 ? -6.135 15.288 25.092 1.00 88.94 195 TRP A O 1
ATOM 1535 N N . GLU A 1 196 ? -6.644 14.017 26.876 1.00 83.94 196 GLU A N 1
ATOM 1536 C CA . GLU A 1 196 ? -6.682 15.120 27.858 1.00 83.94 196 GLU A CA 1
ATOM 1537 C C . GLU A 1 196 ? -5.391 15.952 27.909 1.00 83.94 196 GLU A C 1
ATOM 1539 O O . GLU A 1 196 ? -5.459 17.175 28.004 1.00 83.94 196 GLU A O 1
ATOM 1544 N N . ASP A 1 197 ? -4.232 15.299 27.799 1.00 80.62 197 ASP A N 1
ATOM 1545 C CA . ASP A 1 197 ? -2.911 15.937 27.885 1.00 80.62 197 ASP A CA 1
ATOM 1546 C C . ASP A 1 197 ? -2.287 16.225 26.505 1.00 80.62 197 ASP A C 1
ATOM 1548 O O . ASP A 1 197 ? -1.070 16.361 26.399 1.00 80.62 197 ASP A O 1
ATOM 1552 N N . ASP A 1 198 ? -3.079 16.244 25.426 1.00 80.12 198 ASP A N 1
ATOM 1553 C CA . ASP A 1 198 ? -2.563 16.505 24.078 1.00 80.12 198 ASP A CA 1
ATOM 1554 C C . ASP A 1 198 ? -2.741 17.978 23.690 1.00 80.12 198 ASP A C 1
ATOM 1556 O O . ASP A 1 198 ? -3.833 18.548 23.767 1.00 80.12 198 ASP A O 1
ATOM 1560 N N . SER A 1 199 ? -1.649 18.611 23.267 1.00 82.56 199 SER A N 1
ATOM 1561 C CA . SER A 1 199 ? -1.623 20.011 22.852 1.00 82.56 199 SER A CA 1
ATOM 1562 C C . SER A 1 199 ? -0.874 20.142 21.530 1.00 82.56 199 SER A C 1
ATOM 1564 O O . SER A 1 199 ? 0.297 19.774 21.455 1.00 82.56 199 SER A O 1
ATOM 1566 N N . PRO A 1 200 ? -1.469 20.759 20.491 1.00 82.81 200 PRO A N 1
ATOM 1567 C CA . PRO A 1 200 ? -0.798 20.950 19.203 1.00 82.81 200 PRO A CA 1
ATOM 1568 C C . PRO A 1 200 ? 0.356 21.964 19.267 1.00 82.81 200 PRO A C 1
ATOM 1570 O O . PRO A 1 200 ? 1.042 22.179 18.269 1.00 82.81 200 PRO A O 1
ATOM 1573 N N . LEU A 1 201 ? 0.527 22.642 20.407 1.00 84.44 201 LEU A N 1
ATOM 1574 C CA . LEU A 1 201 ? 1.626 23.572 20.664 1.00 84.44 201 LEU A CA 1
ATOM 1575 C C . LEU A 1 201 ? 2.820 22.894 21.345 1.00 84.44 201 LEU A C 1
ATOM 1577 O O . LEU A 1 201 ? 3.875 23.516 21.462 1.00 84.44 201 LEU A O 1
ATOM 1581 N N . GLU A 1 202 ? 2.648 21.661 21.819 1.00 83.06 202 GLU A N 1
ATOM 1582 C CA . GLU A 1 202 ? 3.694 20.881 22.468 1.00 83.06 202 GLU A CA 1
ATOM 1583 C C . GLU A 1 202 ? 4.315 19.897 21.477 1.00 83.06 202 GLU A C 1
ATOM 1585 O O . GLU A 1 202 ? 3.667 19.415 20.547 1.00 83.06 202 GLU A O 1
ATOM 1590 N N . GLU A 1 203 ? 5.607 19.622 21.657 1.00 75.12 203 GLU A N 1
ATOM 1591 C CA . GLU A 1 203 ? 6.283 18.603 20.859 1.00 75.12 203 GLU A CA 1
ATOM 1592 C C . GLU A 1 203 ? 5.708 17.226 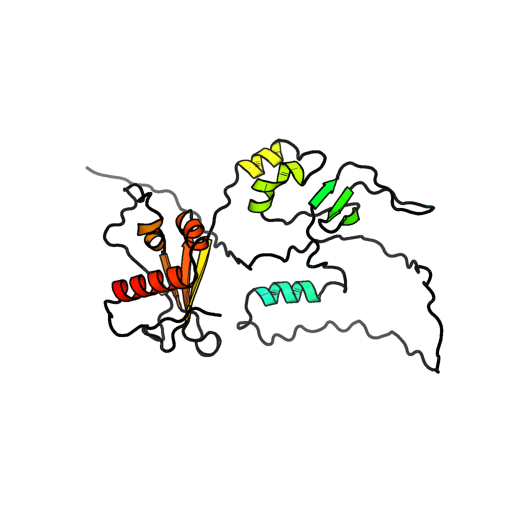21.223 1.00 75.12 203 GLU A C 1
ATOM 1594 O O . GLU A 1 203 ? 5.683 16.877 22.410 1.00 75.12 203 GLU A O 1
ATOM 1599 N N . PRO A 1 204 ? 5.267 16.424 20.239 1.00 72.56 204 PRO A N 1
ATOM 1600 C CA . PRO A 1 204 ? 4.748 15.093 20.504 1.00 72.56 204 PRO A CA 1
ATOM 1601 C C . PRO A 1 204 ? 5.773 14.241 21.254 1.00 72.56 204 PRO A C 1
ATOM 1603 O O . PRO A 1 204 ? 6.970 14.271 20.950 1.00 72.56 204 PRO A O 1
ATOM 1606 N N . SER A 1 205 ? 5.295 13.431 22.200 1.00 75.69 205 SER A N 1
ATOM 1607 C CA . SER A 1 205 ? 6.141 12.442 22.870 1.00 75.69 205 SER A CA 1
ATOM 1608 C C . SER A 1 205 ? 6.840 11.553 21.840 1.00 75.69 205 SER A C 1
ATOM 1610 O O . SER A 1 205 ? 6.209 11.018 20.927 1.00 75.69 205 SER A O 1
ATOM 1612 N N . THR A 1 206 ? 8.148 11.368 22.000 1.00 79.31 206 THR A N 1
ATOM 1613 C CA . THR A 1 206 ? 8.948 10.472 21.155 1.00 79.31 206 THR A CA 1
ATOM 1614 C C . THR A 1 206 ? 8.868 9.012 21.598 1.00 79.31 206 THR A C 1
ATOM 1616 O O . THR A 1 206 ? 9.374 8.134 20.898 1.00 79.31 206 THR A O 1
ATOM 1619 N N . ASP A 1 207 ? 8.231 8.740 22.740 1.00 87.06 207 ASP A N 1
ATOM 1620 C CA . ASP A 1 207 ? 8.023 7.396 23.267 1.00 87.06 207 ASP A CA 1
ATOM 1621 C C . ASP A 1 207 ? 6.835 6.727 22.564 1.00 87.06 207 ASP A C 1
ATOM 1623 O O . ASP A 1 207 ? 5.681 6.811 23.008 1.00 87.06 207 ASP A O 1
ATOM 1627 N N . LEU A 1 208 ? 7.146 6.098 21.429 1.00 86.00 208 LEU A N 1
ATOM 1628 C CA . LEU A 1 208 ? 6.189 5.369 20.603 1.00 86.00 208 LEU A CA 1
ATOM 1629 C C . LEU A 1 208 ? 5.625 4.145 21.332 1.00 86.00 208 LEU A C 1
ATOM 1631 O O . LEU A 1 208 ? 4.423 3.911 21.239 1.00 86.00 208 LEU A O 1
ATOM 1635 N N . GLU A 1 209 ? 6.440 3.417 22.101 1.00 82.50 209 GLU A N 1
ATOM 1636 C CA . GLU A 1 209 ? 5.988 2.217 22.818 1.00 82.50 209 GLU A CA 1
ATOM 1637 C C . GLU A 1 209 ? 4.859 2.551 23.796 1.00 82.50 209 GLU A C 1
ATOM 1639 O O . GLU A 1 209 ? 3.834 1.865 23.845 1.00 82.50 209 GLU A O 1
ATOM 1644 N N . ALA A 1 210 ? 5.004 3.649 24.543 1.00 84.44 210 ALA A N 1
ATOM 1645 C CA . ALA A 1 210 ? 4.004 4.043 25.524 1.00 84.44 210 ALA A CA 1
ATOM 1646 C C . ALA A 1 210 ? 2.808 4.805 24.929 1.00 84.44 210 ALA A C 1
ATOM 1648 O O . ALA A 1 210 ? 1.739 4.803 25.544 1.00 84.44 210 ALA A O 1
ATOM 1649 N N . ASN A 1 211 ? 2.964 5.482 23.782 1.00 89.81 211 ASN A N 1
ATOM 1650 C CA . ASN A 1 211 ? 1.999 6.496 23.333 1.00 89.81 211 ASN A CA 1
ATOM 1651 C C . ASN A 1 211 ? 1.487 6.356 21.894 1.00 89.81 211 ASN A C 1
ATOM 1653 O O . ASN A 1 211 ? 0.674 7.189 21.499 1.00 89.81 211 ASN A O 1
ATOM 1657 N N . TRP A 1 212 ? 1.887 5.350 21.107 1.00 93.44 212 TRP A N 1
ATOM 1658 C CA . TRP A 1 212 ? 1.487 5.259 19.690 1.00 93.44 212 TRP A CA 1
ATOM 1659 C C . TRP A 1 212 ? -0.033 5.385 19.470 1.00 93.44 212 TRP A C 1
ATOM 1661 O O . TRP A 1 212 ? -0.485 6.066 18.551 1.00 93.44 212 TRP A O 1
ATOM 1671 N N . PHE A 1 213 ? -0.842 4.800 20.358 1.00 92.12 213 PHE A N 1
ATOM 1672 C CA . PHE A 1 213 ? -2.304 4.823 20.263 1.00 92.12 213 PHE A CA 1
ATOM 1673 C C . PHE A 1 213 ? -2.906 6.225 20.434 1.00 92.12 213 PHE A C 1
ATOM 1675 O O . PHE A 1 213 ? -4.039 6.440 20.011 1.00 92.12 213 PHE A O 1
ATOM 1682 N N . LYS A 1 214 ? -2.169 7.193 21.001 1.00 91.44 214 LYS A N 1
ATOM 1683 C CA . LYS A 1 214 ? -2.620 8.591 21.107 1.00 91.44 214 LYS A CA 1
ATOM 1684 C C . LYS A 1 214 ? -2.729 9.281 19.748 1.00 91.44 214 LYS A C 1
ATOM 1686 O O . LYS A 1 214 ? -3.410 10.287 19.618 1.00 91.44 214 LYS A O 1
ATOM 1691 N N . LYS A 1 215 ? -2.108 8.722 18.704 1.00 91.94 215 LYS A N 1
ATOM 1692 C CA . LYS A 1 215 ? -2.250 9.224 17.333 1.00 91.94 215 LYS A CA 1
ATOM 1693 C C . LYS A 1 215 ? -3.540 8.772 16.644 1.00 91.94 215 LYS A C 1
ATOM 1695 O O . LYS A 1 215 ? -3.815 9.187 15.519 1.00 91.94 215 LYS A O 1
ATOM 1700 N N . LEU A 1 216 ? -4.325 7.916 17.298 1.00 91.81 216 LEU A N 1
ATOM 1701 C CA . LEU A 1 216 ? -5.632 7.507 16.813 1.00 91.81 216 LEU A CA 1
ATOM 1702 C C . LEU A 1 216 ? -6.602 8.694 16.868 1.00 91.81 216 LEU A C 1
ATOM 1704 O O . LEU A 1 216 ? -6.787 9.298 17.924 1.00 91.81 216 LEU A O 1
ATOM 1708 N N . ILE A 1 217 ? -7.240 9.000 15.739 1.00 90.31 217 ILE A N 1
ATOM 1709 C CA . ILE A 1 217 ? -8.184 10.128 15.634 1.00 90.31 217 ILE A CA 1
ATOM 1710 C C . ILE A 1 217 ? -9.606 9.764 16.083 1.00 90.31 217 ILE A C 1
ATOM 1712 O O . ILE A 1 217 ? -10.393 10.625 16.467 1.00 90.31 217 ILE A O 1
ATOM 1716 N N . GLY A 1 218 ? -9.963 8.485 15.996 1.00 92.88 218 GLY A N 1
ATOM 1717 C CA . GLY A 1 218 ? -11.340 8.041 16.147 1.00 92.88 218 GLY A CA 1
ATOM 1718 C C . GLY A 1 218 ? -11.620 6.724 15.448 1.00 92.88 218 GLY A C 1
ATOM 1719 O O . GLY A 1 218 ? -10.758 6.165 14.764 1.00 92.88 218 GLY A O 1
ATOM 1720 N N . PHE A 1 219 ? -12.856 6.265 15.613 1.00 96.12 219 PHE A N 1
ATOM 1721 C CA . PHE A 1 219 ? -13.388 5.050 15.018 1.00 96.12 219 PHE A CA 1
ATOM 1722 C C . PHE A 1 219 ? -14.629 5.361 14.191 1.00 96.12 219 PHE A C 1
ATOM 1724 O O . PHE A 1 219 ? -15.603 5.905 14.707 1.00 96.12 219 PHE A O 1
ATOM 1731 N N . VAL A 1 220 ? -14.621 4.966 12.923 1.00 96.50 220 VAL A N 1
ATOM 1732 C CA . VAL A 1 220 ? -15.828 4.951 12.092 1.00 96.50 220 VAL A CA 1
ATOM 1733 C C . VAL A 1 220 ? -16.599 3.669 12.379 1.00 96.50 220 VAL A C 1
ATOM 1735 O O . VAL A 1 220 ? -16.023 2.583 12.356 1.00 96.50 220 VAL A O 1
ATOM 1738 N N . VAL A 1 221 ? -17.899 3.790 12.626 1.00 95.88 221 VAL A N 1
ATOM 1739 C CA . VAL A 1 221 ? -18.809 2.647 12.742 1.00 95.88 221 VAL A CA 1
ATOM 1740 C C . VAL A 1 221 ? -19.147 2.164 11.335 1.00 95.88 221 VAL A C 1
ATOM 1742 O O . VAL A 1 221 ? -19.644 2.937 10.513 1.00 95.88 221 VAL A O 1
ATOM 1745 N N . LEU A 1 222 ? -18.871 0.895 11.036 1.00 92.94 222 LEU A N 1
ATOM 1746 C CA . LEU A 1 222 ? -19.226 0.315 9.743 1.00 92.94 222 LEU A CA 1
ATOM 1747 C C . LEU A 1 222 ? -20.733 0.048 9.689 1.00 92.94 222 LEU A C 1
ATOM 1749 O O . LEU A 1 222 ? -21.298 -0.602 10.562 1.00 92.94 222 LEU A O 1
ATOM 1753 N N . GLN A 1 223 ? -21.368 0.556 8.636 1.00 88.25 223 GLN A N 1
ATOM 1754 C CA . GLN A 1 223 ? -22.808 0.489 8.403 1.00 88.25 223 GLN A CA 1
ATOM 1755 C C . GLN A 1 223 ? -23.062 -0.046 6.985 1.00 88.25 223 GLN A C 1
ATOM 1757 O O . GLN A 1 223 ? -22.297 0.296 6.079 1.00 88.25 223 GLN A O 1
ATOM 1762 N N . PRO A 1 224 ? -24.120 -0.841 6.754 1.00 90.25 224 PRO A N 1
ATOM 1763 C CA . PRO A 1 224 ? -25.103 -1.303 7.736 1.00 90.25 224 PRO A CA 1
ATOM 1764 C C . PRO A 1 224 ? -24.623 -2.562 8.506 1.00 90.25 224 PRO A C 1
ATOM 1766 O O . PRO A 1 224 ? -23.860 -3.365 7.951 1.00 90.25 224 PRO A O 1
ATOM 1769 N N . PRO A 1 225 ? -25.044 -2.773 9.769 1.00 86.81 225 PRO A N 1
ATOM 1770 C CA . PRO A 1 225 ? -24.596 -3.903 10.588 1.00 86.81 225 PRO A CA 1
ATOM 1771 C C . PRO A 1 225 ? -25.041 -5.260 10.033 1.00 86.81 225 PRO A C 1
ATOM 1773 O O . PRO A 1 225 ? -24.359 -6.258 10.245 1.00 86.81 225 PRO A O 1
ATOM 1776 N N . GLU A 1 226 ? -26.132 -5.316 9.264 1.00 88.56 226 GLU A N 1
ATOM 1777 C CA . GLU A 1 226 ? -26.590 -6.538 8.590 1.00 88.56 226 GLU A CA 1
ATOM 1778 C C . GLU A 1 226 ? -25.578 -7.046 7.556 1.00 88.56 226 GLU A C 1
ATOM 1780 O O . GLU A 1 226 ? -25.568 -8.230 7.225 1.00 88.56 226 GLU A O 1
ATOM 1785 N N . GLN A 1 227 ? -24.734 -6.150 7.039 1.00 87.56 227 GLN A N 1
ATOM 1786 C CA . GLN A 1 227 ? -23.710 -6.467 6.053 1.00 87.56 227 GLN A CA 1
ATOM 1787 C C . GLN A 1 227 ? -22.322 -6.624 6.680 1.00 87.56 227 GLN A C 1
ATOM 1789 O O . GLN A 1 227 ? -21.555 -7.490 6.259 1.00 87.56 227 GLN A O 1
ATOM 1794 N N . HIS A 1 228 ? -21.978 -5.766 7.640 1.00 86.38 228 HIS A N 1
ATOM 1795 C CA . HIS A 1 228 ? -20.615 -5.660 8.164 1.00 86.38 228 HIS A CA 1
ATOM 1796 C C . HIS A 1 228 ? -20.439 -6.200 9.586 1.00 86.38 228 HIS A C 1
ATOM 1798 O O . HIS A 1 228 ? -19.307 -6.270 10.052 1.00 86.38 228 HIS A O 1
ATOM 1804 N N . GLY A 1 229 ? -21.519 -6.573 10.275 1.00 91.62 229 GLY A N 1
ATOM 1805 C CA . GLY A 1 229 ? -21.490 -6.873 11.705 1.00 91.62 229 GLY A CA 1
ATOM 1806 C C . GLY A 1 229 ? -21.323 -5.614 12.561 1.00 91.62 229 GLY A C 1
ATOM 1807 O O . GLY A 1 229 ? -21.499 -4.485 12.098 1.00 91.62 229 GLY A O 1
ATOM 1808 N N . HIS A 1 230 ? -20.979 -5.794 13.836 1.00 94.75 230 HIS A N 1
ATOM 1809 C CA . HIS A 1 230 ? -20.717 -4.683 14.755 1.00 94.75 230 HIS A CA 1
ATOM 1810 C C . HIS A 1 230 ? -19.226 -4.344 14.738 1.00 94.75 230 HIS A C 1
ATOM 1812 O O . HIS A 1 230 ? -18.462 -4.804 15.587 1.00 94.75 230 HIS A O 1
ATOM 1818 N N . VAL A 1 231 ? -18.810 -3.561 13.739 1.00 95.44 231 VAL A N 1
ATOM 1819 C CA . VAL A 1 231 ? -17.392 -3.281 13.481 1.00 95.44 231 VAL A CA 1
ATOM 1820 C C . VAL A 1 231 ? -17.067 -1.797 13.616 1.00 95.44 231 VAL A C 1
ATOM 1822 O O . VAL A 1 231 ? -17.737 -0.932 13.049 1.00 95.44 231 VAL A O 1
ATOM 1825 N N . LEU A 1 232 ? -15.979 -1.517 14.332 1.00 96.06 232 LEU A N 1
ATOM 1826 C CA . LEU A 1 232 ? -15.326 -0.212 14.387 1.00 96.06 232 LEU A CA 1
ATOM 1827 C C . LEU A 1 232 ? -14.068 -0.218 13.517 1.00 96.06 232 LEU A C 1
ATOM 1829 O O . LEU A 1 232 ? -13.276 -1.152 13.582 1.00 96.06 232 LEU A O 1
ATOM 1833 N N . CYS A 1 233 ? -13.851 0.845 12.746 1.00 96.75 233 CYS A N 1
ATOM 1834 C CA . CYS A 1 233 ? -12.627 1.083 11.983 1.00 96.75 233 CYS A CA 1
ATOM 1835 C C . CYS A 1 233 ? -11.891 2.297 12.549 1.00 96.75 233 CYS A C 1
ATOM 1837 O O . CYS A 1 233 ? -12.281 3.439 12.300 1.00 96.75 233 CYS A O 1
ATOM 1839 N N . GLY A 1 234 ? -10.827 2.043 13.306 1.00 96.12 234 GLY A N 1
ATOM 1840 C CA . GLY A 1 234 ? -9.904 3.059 13.802 1.00 96.12 234 GLY A CA 1
ATOM 1841 C C . GLY A 1 234 ? -8.931 3.518 12.719 1.00 96.12 234 GLY A C 1
ATOM 1842 O O . GLY A 1 234 ? -8.529 2.713 11.883 1.00 96.12 234 GLY A O 1
ATOM 1843 N N . PHE A 1 235 ? -8.536 4.791 12.742 1.00 95.81 235 PHE A N 1
ATOM 1844 C CA . PHE A 1 235 ? -7.560 5.358 11.805 1.00 95.81 235 PHE A CA 1
ATOM 1845 C C . PHE A 1 235 ? -6.347 5.901 12.555 1.00 95.81 235 PHE A C 1
ATOM 1847 O O . PHE A 1 235 ? -6.493 6.673 13.505 1.00 95.81 235 PHE A O 1
ATOM 1854 N N . ILE A 1 236 ? -5.154 5.520 12.103 1.00 95.25 236 ILE A N 1
ATOM 1855 C CA . ILE A 1 236 ? -3.875 5.961 12.665 1.00 95.25 236 ILE A CA 1
ATOM 1856 C C . ILE A 1 236 ? -2.893 6.257 11.535 1.00 95.25 236 ILE A C 1
ATOM 1858 O O . ILE A 1 236 ? -2.846 5.540 10.541 1.00 95.25 236 ILE A O 1
ATOM 1862 N N . ALA A 1 237 ? -2.104 7.319 11.672 1.00 94.00 237 ALA A N 1
ATOM 1863 C CA . ALA A 1 237 ? -1.146 7.736 10.653 1.00 94.00 237 ALA A CA 1
ATOM 1864 C C . ALA A 1 237 ? 0.203 8.126 11.263 1.00 94.00 237 ALA A C 1
ATOM 1866 O O . ALA A 1 237 ? 0.299 8.411 12.454 1.00 94.00 237 ALA A O 1
ATOM 1867 N N . GLY A 1 238 ? 1.237 8.187 10.424 1.00 93.50 238 GLY A N 1
ATOM 1868 C CA . GLY A 1 238 ? 2.582 8.605 10.822 1.00 93.50 238 GLY A CA 1
ATOM 1869 C C . GLY A 1 238 ? 3.431 7.479 11.416 1.00 93.50 238 GLY A C 1
ATOM 1870 O O . GLY A 1 238 ? 3.168 6.300 11.188 1.00 93.50 238 GLY A O 1
ATOM 1871 N N . LYS A 1 239 ? 4.460 7.851 12.183 1.00 93.38 239 LYS A N 1
ATOM 1872 C CA . LYS A 1 239 ? 5.432 6.908 12.768 1.00 93.38 239 LYS A CA 1
ATOM 1873 C C . LYS A 1 239 ? 4.804 6.002 13.823 1.00 93.38 239 LYS A C 1
ATOM 1875 O O . LYS A 1 239 ? 5.256 4.890 14.047 1.00 93.38 239 LYS A O 1
ATOM 1880 N N . GLU A 1 240 ? 3.747 6.479 14.461 1.00 94.56 240 GLU A N 1
ATOM 1881 C CA . GLU A 1 240 ? 2.930 5.732 15.405 1.00 94.56 240 GLU A CA 1
ATOM 1882 C C . GLU A 1 240 ? 2.179 4.593 14.698 1.00 94.56 240 GLU A C 1
ATOM 1884 O O . GLU A 1 240 ? 2.060 3.499 15.243 1.00 94.56 240 GLU A O 1
ATOM 1889 N N . SER A 1 241 ? 1.737 4.825 13.456 1.00 95.50 241 SER A N 1
ATOM 1890 C CA . SER A 1 241 ? 1.156 3.789 12.595 1.00 95.50 241 SER A CA 1
ATOM 1891 C C . SER A 1 241 ? 2.203 2.763 12.162 1.00 95.50 241 SER A C 1
ATOM 1893 O O . SER A 1 241 ? 1.919 1.573 12.180 1.00 95.50 241 SER A O 1
ATOM 1895 N N . GLU A 1 242 ? 3.411 3.212 11.809 1.00 95.31 242 GLU A N 1
ATOM 1896 C CA . GLU A 1 242 ? 4.536 2.326 11.459 1.00 95.31 242 GLU A CA 1
ATOM 1897 C C . GLU A 1 242 ? 4.972 1.474 12.657 1.00 95.31 242 GLU A C 1
ATOM 1899 O O . GLU A 1 242 ? 5.239 0.288 12.511 1.00 95.31 242 GLU A O 1
ATOM 1904 N N . HIS A 1 243 ? 4.996 2.051 13.862 1.00 95.75 243 HIS A N 1
ATOM 1905 C CA . HIS A 1 243 ? 5.258 1.298 15.085 1.00 95.75 243 HIS A CA 1
ATOM 1906 C C . HIS A 1 243 ? 4.166 0.256 15.350 1.00 95.75 243 HIS A C 1
ATOM 1908 O O . HIS A 1 243 ? 4.483 -0.886 15.671 1.00 95.75 243 HIS A O 1
ATOM 1914 N N . MET A 1 244 ? 2.893 0.619 15.165 1.00 96.69 244 MET A N 1
ATOM 1915 C CA . MET A 1 244 ? 1.764 -0.302 15.324 1.00 96.69 244 MET A CA 1
ATOM 1916 C C . MET A 1 244 ? 1.879 -1.534 14.410 1.00 96.69 244 MET A C 1
ATOM 1918 O O . MET A 1 244 ? 1.594 -2.631 14.874 1.00 96.69 244 MET A O 1
ATOM 1922 N N . GLU A 1 245 ? 2.387 -1.393 13.178 1.00 96.25 245 GLU A N 1
ATOM 1923 C CA . GLU A 1 245 ? 2.636 -2.530 12.266 1.00 96.25 245 GLU A CA 1
ATOM 1924 C C . GLU A 1 245 ? 3.665 -3.543 12.798 1.00 96.25 245 GLU A C 1
ATOM 1926 O O . GLU A 1 245 ? 3.692 -4.688 12.352 1.00 96.25 245 GLU A O 1
ATOM 1931 N N . THR A 1 246 ? 4.523 -3.139 13.741 1.00 96.75 246 THR A N 1
ATOM 1932 C CA . THR A 1 246 ? 5.520 -4.034 14.355 1.00 96.75 246 THR A CA 1
ATOM 1933 C C . THR A 1 246 ? 4.964 -4.859 15.515 1.00 96.75 246 THR A C 1
ATOM 1935 O O . THR A 1 246 ? 5.624 -5.796 15.967 1.00 96.75 246 THR A O 1
ATOM 1938 N N . LEU A 1 247 ? 3.772 -4.511 16.007 1.00 96.19 247 LEU A N 1
ATOM 1939 C CA . LEU A 1 247 ? 3.120 -5.172 17.131 1.00 96.19 247 LEU A CA 1
ATOM 1940 C C . LEU A 1 247 ? 2.308 -6.380 16.658 1.00 96.19 247 LEU A C 1
ATOM 1942 O O . LEU A 1 247 ? 1.860 -6.452 15.517 1.00 96.19 247 LEU A O 1
ATOM 1946 N N . SER A 1 248 ? 2.072 -7.328 17.561 1.00 96.75 248 SER A N 1
ATOM 1947 C CA . SER A 1 248 ? 1.138 -8.424 17.303 1.00 96.75 248 SER A CA 1
ATOM 1948 C C . SER A 1 248 ? -0.319 -7.959 17.367 1.00 96.75 248 SER A C 1
ATOM 1950 O O . SER A 1 248 ? -0.670 -7.054 18.131 1.00 96.75 248 SER A O 1
ATOM 1952 N N . ASP A 1 249 ? -1.207 -8.658 16.657 1.00 95.19 249 ASP A N 1
ATOM 1953 C CA . ASP A 1 249 ? -2.652 -8.383 16.687 1.00 95.19 249 ASP A CA 1
ATOM 1954 C C . ASP A 1 249 ? -3.219 -8.377 18.115 1.00 95.19 249 ASP A C 1
ATOM 1956 O O . ASP A 1 249 ? -4.092 -7.576 18.449 1.00 95.19 249 ASP A O 1
ATOM 1960 N N . ALA A 1 250 ? -2.697 -9.238 18.995 1.00 94.88 250 ALA A N 1
ATOM 1961 C CA . ALA A 1 250 ? -3.106 -9.306 20.394 1.00 94.88 250 ALA A CA 1
ATOM 1962 C C . ALA A 1 250 ? -2.707 -8.050 21.190 1.00 94.88 250 ALA A C 1
ATOM 1964 O O . ALA A 1 250 ? -3.479 -7.583 22.033 1.00 94.88 250 ALA A O 1
ATOM 1965 N N . GLU A 1 251 ? -1.527 -7.485 20.926 1.00 95.25 251 GLU A N 1
ATOM 1966 C CA . GLU A 1 251 ? -1.062 -6.244 21.553 1.00 95.25 251 GLU A CA 1
ATOM 1967 C C . GLU A 1 251 ? -1.885 -5.047 21.077 1.00 95.25 251 GLU A C 1
ATOM 1969 O O . GLU A 1 251 ? -2.355 -4.259 21.905 1.00 95.25 251 GLU A O 1
ATOM 1974 N N . VAL A 1 252 ? -2.139 -4.956 19.767 1.00 96.00 252 VAL A N 1
ATOM 1975 C CA . VAL A 1 252 ? -2.992 -3.916 19.173 1.00 96.00 252 VAL A CA 1
ATOM 1976 C C . VAL A 1 252 ? -4.411 -4.003 19.736 1.00 96.00 252 VAL A C 1
ATOM 1978 O O . VAL A 1 252 ? -4.948 -3.005 20.218 1.00 96.00 252 VAL A O 1
ATOM 1981 N N . LEU A 1 253 ? -5.006 -5.198 19.766 1.00 94.25 253 LEU A N 1
ATOM 1982 C CA . LEU A 1 253 ? -6.344 -5.423 20.314 1.00 94.25 253 LEU A CA 1
ATOM 1983 C C . LEU A 1 253 ? -6.432 -5.053 21.798 1.00 94.25 253 LEU A C 1
ATOM 1985 O O . LEU A 1 253 ? -7.394 -4.407 22.222 1.00 94.25 253 LEU A O 1
ATOM 1989 N N . SER A 1 254 ? -5.438 -5.452 22.595 1.00 94.06 254 SER A N 1
ATOM 1990 C CA . SER A 1 254 ? -5.365 -5.121 24.020 1.00 94.06 254 SER A CA 1
ATOM 1991 C C . SER A 1 254 ? -5.295 -3.606 24.230 1.00 94.06 254 SER A C 1
ATOM 1993 O O . SER A 1 254 ? -6.058 -3.048 25.027 1.00 94.06 254 SER A O 1
ATOM 1995 N N . ALA A 1 255 ? -4.450 -2.918 23.454 1.00 94.25 255 ALA A N 1
ATOM 1996 C CA . ALA A 1 255 ? -4.330 -1.466 23.488 1.00 94.25 255 ALA A CA 1
ATOM 1997 C C . ALA A 1 255 ? -5.648 -0.779 23.105 1.00 94.25 255 ALA A C 1
ATOM 1999 O O . ALA A 1 255 ? -6.132 0.063 23.862 1.00 94.25 255 ALA A O 1
ATOM 2000 N N . MET A 1 256 ? -6.276 -1.171 21.993 1.00 94.81 256 MET A N 1
ATOM 2001 C CA . MET A 1 256 ? -7.550 -0.593 21.551 1.00 94.81 256 MET A CA 1
ATOM 2002 C C . MET A 1 256 ? -8.688 -0.857 22.536 1.00 94.81 256 MET A C 1
ATOM 2004 O O . MET A 1 256 ? -9.467 0.046 22.838 1.00 94.81 256 MET A O 1
ATOM 2008 N N . THR A 1 257 ? -8.753 -2.058 23.112 1.00 92.19 257 THR A N 1
ATOM 2009 C CA . THR A 1 257 ? -9.736 -2.390 24.153 1.00 92.19 257 THR A CA 1
ATOM 2010 C C . THR A 1 257 ? -9.559 -1.491 25.374 1.00 92.19 257 THR A C 1
ATOM 2012 O O . THR A 1 257 ? -10.542 -0.997 25.929 1.00 92.19 257 THR A O 1
ATOM 2015 N N . ARG A 1 258 ? -8.311 -1.234 25.789 1.00 91.56 258 ARG A N 1
ATOM 2016 C CA . ARG A 1 258 ? -8.010 -0.297 26.878 1.00 91.56 258 ARG A CA 1
ATOM 2017 C C . ARG A 1 258 ? -8.457 1.121 26.528 1.00 91.56 258 ARG A C 1
ATOM 2019 O O . ARG A 1 258 ? -9.127 1.739 27.346 1.00 91.56 258 ARG A O 1
ATOM 2026 N N . VAL A 1 259 ? -8.142 1.606 25.326 1.00 92.06 259 VAL A N 1
ATOM 2027 C CA . VAL A 1 259 ? -8.558 2.938 24.852 1.00 92.06 259 VAL A CA 1
ATOM 2028 C C . VAL A 1 259 ? -10.078 3.087 24.890 1.00 92.06 259 VAL A C 1
ATOM 2030 O O . VAL A 1 259 ? -10.581 4.033 25.491 1.00 92.06 259 VAL A O 1
ATOM 2033 N N . LEU A 1 260 ? -10.819 2.125 24.334 1.00 92.12 260 LEU A N 1
ATOM 2034 C CA . LEU A 1 260 ? -12.282 2.163 24.307 1.00 92.12 260 LEU A CA 1
ATOM 2035 C C . LEU A 1 260 ? -12.896 2.125 25.711 1.00 92.12 260 LEU A C 1
ATOM 2037 O O . LEU A 1 260 ? -13.836 2.869 25.986 1.00 92.12 260 LEU A O 1
ATOM 2041 N N . ARG A 1 261 ? -12.355 1.310 26.627 1.00 90.38 261 ARG A N 1
ATOM 2042 C CA . ARG A 1 261 ? -12.814 1.271 28.028 1.00 90.38 261 ARG A CA 1
ATOM 2043 C C . ARG A 1 261 ? -12.563 2.587 28.756 1.00 90.38 261 ARG A C 1
ATOM 2045 O O . ARG A 1 261 ? -13.432 3.034 29.498 1.00 90.38 261 ARG A O 1
ATOM 2052 N N . THR A 1 262 ? -11.400 3.201 28.541 1.00 88.62 262 THR A N 1
ATOM 2053 C CA . THR A 1 262 ? -11.067 4.501 29.133 1.00 88.62 262 THR A CA 1
ATOM 2054 C C . THR A 1 262 ? -11.986 5.592 28.591 1.00 88.62 262 THR A C 1
ATOM 2056 O O . THR A 1 262 ? -12.586 6.319 29.374 1.00 88.62 262 THR A O 1
ATOM 2059 N N . MET A 1 263 ? -12.161 5.661 27.269 1.00 87.38 263 MET A N 1
ATOM 2060 C CA . MET A 1 263 ? -12.974 6.689 26.613 1.00 87.38 263 MET A CA 1
ATOM 2061 C C . MET A 1 263 ? -14.461 6.599 26.983 1.00 87.38 263 MET A C 1
ATOM 2063 O O . MET A 1 263 ? -15.117 7.617 27.166 1.00 87.38 263 MET A O 1
ATOM 2067 N N . THR A 1 264 ? -15.009 5.387 27.093 1.00 85.69 264 THR A N 1
ATOM 2068 C CA . THR A 1 264 ? -16.441 5.185 27.387 1.00 85.69 264 THR A CA 1
ATOM 2069 C C . THR A 1 264 ? -16.766 5.201 28.882 1.00 85.69 264 THR A C 1
ATOM 2071 O O . THR A 1 264 ? -17.937 5.197 29.254 1.00 85.69 264 THR A O 1
ATOM 2074 N N . GLY A 1 265 ? -15.756 5.146 29.759 1.00 78.88 265 GLY A N 1
ATOM 2075 C CA . GLY A 1 265 ? -15.940 4.942 31.200 1.00 78.88 265 GLY A CA 1
ATOM 2076 C C . GLY A 1 265 ? -16.552 3.578 31.574 1.00 78.88 265 GLY A C 1
ATOM 2077 O O . GLY A 1 265 ? -16.795 3.307 32.753 1.00 78.88 265 GLY A O 1
ATOM 2078 N N . ALA A 1 266 ? -16.796 2.696 30.597 1.00 65.38 266 ALA A N 1
ATOM 2079 C CA . ALA A 1 266 ? -17.475 1.418 30.770 1.00 65.38 266 ALA A CA 1
ATOM 2080 C C . ALA A 1 266 ? -16.459 0.280 30.959 1.00 65.38 266 ALA A C 1
ATOM 2082 O O . ALA A 1 266 ? -16.118 -0.464 30.039 1.00 65.38 266 ALA A O 1
ATOM 2083 N N . TRP A 1 267 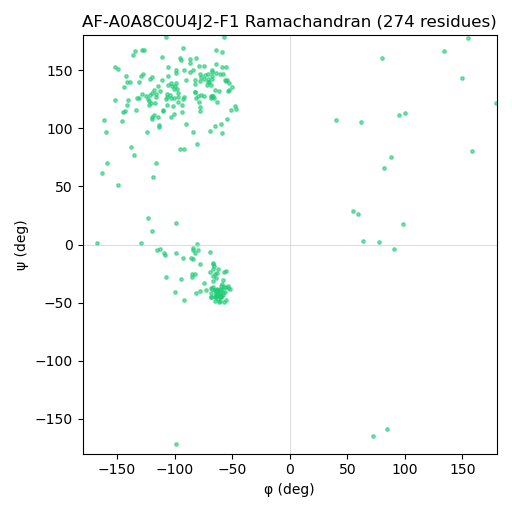? -15.976 0.112 32.191 1.00 57.78 267 TRP A N 1
ATOM 2084 C CA . TRP A 1 267 ? -14.968 -0.900 32.540 1.00 57.78 267 TRP A CA 1
ATOM 2085 C C . TRP A 1 267 ? -15.453 -2.360 32.422 1.00 57.78 267 TRP A C 1
ATOM 2087 O O . TRP A 1 267 ? -14.626 -3.271 32.388 1.00 57.78 267 TRP A O 1
ATOM 2097 N N . ALA A 1 268 ? -16.768 -2.595 32.348 1.00 50.44 268 ALA A N 1
ATOM 2098 C CA . ALA A 1 268 ? -17.370 -3.922 32.501 1.00 50.44 268 ALA A CA 1
ATOM 2099 C C . ALA A 1 268 ? -17.930 -4.568 31.212 1.00 50.44 268 ALA A C 1
ATOM 2101 O O . ALA A 1 268 ? -18.294 -5.739 31.261 1.00 50.44 268 ALA A O 1
ATOM 2102 N N . ALA A 1 269 ? -18.016 -3.863 30.074 1.00 52.41 269 ALA A N 1
ATOM 2103 C CA . ALA A 1 269 ? -18.916 -4.282 28.982 1.00 52.41 269 ALA A CA 1
ATOM 2104 C C . ALA A 1 269 ? -18.267 -4.767 27.667 1.00 52.41 269 ALA A C 1
ATOM 2106 O O . ALA A 1 269 ? -18.998 -5.186 26.778 1.00 52.41 269 ALA A O 1
ATOM 2107 N N . LEU A 1 270 ? -16.937 -4.735 27.500 1.00 52.75 270 LEU A N 1
ATOM 2108 C CA . LEU A 1 270 ? -16.326 -4.895 26.165 1.00 52.75 270 LEU A CA 1
ATOM 2109 C C . LEU A 1 270 ? -15.300 -6.035 26.078 1.00 52.75 270 LEU A C 1
ATOM 2111 O O . LEU A 1 270 ? -14.126 -5.819 26.409 1.00 52.75 270 LEU A O 1
ATOM 2115 N N . PRO A 1 271 ? -15.688 -7.234 25.608 1.00 52.41 271 PRO A N 1
ATOM 2116 C CA . PRO A 1 271 ? -14.776 -8.147 24.938 1.00 52.41 271 PRO A CA 1
ATOM 2117 C C . PRO A 1 271 ? -14.792 -7.855 23.426 1.00 52.41 271 PRO A C 1
ATOM 2119 O O . PRO A 1 271 ? -15.737 -8.212 22.730 1.00 52.41 271 PRO A O 1
ATOM 2122 N N . ALA A 1 272 ? -13.753 -7.188 22.919 1.00 55.09 272 ALA A N 1
ATOM 2123 C CA . ALA A 1 272 ? -13.496 -7.117 21.479 1.00 55.09 272 ALA A CA 1
ATOM 2124 C C . ALA A 1 272 ? -12.761 -8.393 21.040 1.00 55.09 272 ALA A C 1
ATOM 2126 O O . ALA A 1 272 ? -11.895 -8.884 21.775 1.00 55.09 272 ALA A O 1
ATOM 2127 N N . ARG A 1 273 ? -13.084 -8.933 19.862 1.00 51.47 273 ARG A N 1
ATOM 2128 C CA . ARG A 1 273 ? -12.322 -10.025 19.237 1.00 51.47 273 ARG A CA 1
ATOM 2129 C C . ARG A 1 273 ? -11.502 -9.483 18.061 1.00 51.47 273 ARG A C 1
ATOM 2131 O O . ARG A 1 273 ? -11.964 -8.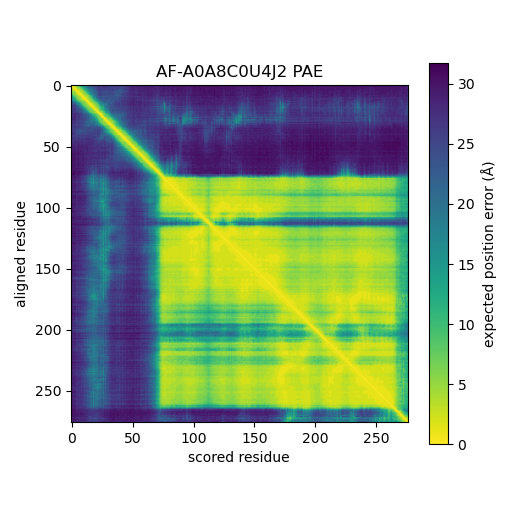568 17.381 1.00 51.47 273 ARG A O 1
ATOM 2138 N N . PRO A 1 274 ? -10.294 -10.023 17.818 1.00 46.03 274 PRO A N 1
ATOM 2139 C CA . PRO A 1 274 ? -9.580 -9.740 16.584 1.00 46.03 274 PRO A CA 1
ATOM 2140 C C . PRO A 1 274 ? -10.296 -10.453 15.432 1.00 46.03 274 PRO A C 1
ATOM 2142 O O . PRO A 1 274 ? -10.765 -11.584 15.602 1.00 46.03 274 PRO A O 1
ATOM 2145 N N . LEU A 1 275 ? -10.396 -9.785 14.283 1.00 41.41 275 LEU A N 1
ATOM 2146 C CA . LEU A 1 275 ? -10.863 -10.427 13.057 1.00 41.41 275 LEU A CA 1
ATOM 2147 C C . LEU A 1 275 ? -9.819 -11.463 12.589 1.00 41.41 275 LEU A C 1
ATOM 2149 O O . LEU A 1 275 ? -8.625 -11.216 12.774 1.00 41.41 275 LEU A O 1
ATOM 2153 N N . PRO A 1 276 ? -10.251 -12.616 12.044 1.00 36.03 276 PRO A N 1
ATOM 2154 C CA . PRO A 1 276 ? -9.356 -13.649 11.521 1.00 36.03 276 PRO A CA 1
ATOM 2155 C C . PRO A 1 276 ? -8.628 -13.240 10.235 1.00 36.03 276 PRO A C 1
ATOM 2157 O O . PRO A 1 276 ? -9.152 -12.378 9.490 1.00 36.03 276 PRO A O 1
#

pLDDT: mean 73.86, std 29.44, range [20.75, 98.56]

Organism: Cyanistes caeruleus (NCBI:txid156563)

Radius of gyration: 27.67 Å; Cα contacts (8 Å, |Δi|>4): 281; chains: 1; bounding box: 49×91×71 Å

Foldseek 3Di:
DDDDDDDDDDDDDDDDDDDDDDDFWDKFAADDDDDDDDDDDDDDDDDDDDDDDDDDDDDDDPDPPPPPPDDPDQDPPVVVVVVVVVVDDPPRIDGPFAWQAKEACDFDWDDDDVTDTARIWTATPVGDIDGHNDTDDDDDLVCCLPCQPRRYVPHDDPVVVVVSPPDDDWDKDKAKWAFPDAPDDQPDFWAADDDPPDDPVDDDDPPLVVCLCVQWGTWGFDPDCVRVNGMTIIMGIGVSRVVVVVDDPVVVQVVVQVRVCVSVVPVDDDDIDGDD

Solvent-accessible surface area (backbone atoms only — not comparable to full-atom values): 18473 Å² total; per-residue (Å²): 137,89,86,85,88,86,84,82,87,82,82,84,86,80,88,81,87,86,82,89,75,80,89,91,71,58,79,57,63,77,84,84,90,80,93,72,96,72,85,77,84,81,85,85,76,87,89,82,88,83,86,85,89,83,90,79,84,93,83,85,92,83,71,83,80,72,80,74,88,75,89,89,84,88,72,62,78,62,56,59,55,53,52,60,56,68,76,50,67,87,84,60,67,48,71,86,54,53,74,54,33,39,37,46,91,49,80,47,67,53,91,63,95,85,50,57,74,21,38,27,40,37,35,29,72,90,68,52,74,47,75,30,87,63,81,69,86,82,74,56,68,64,57,44,58,77,38,44,74,72,34,28,38,66,63,64,59,65,75,58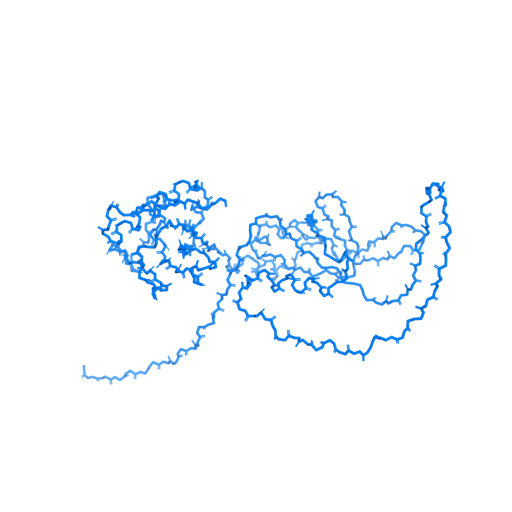,50,50,48,53,68,69,55,88,76,83,50,72,47,75,47,70,43,38,33,92,65,71,92,66,61,92,86,55,51,69,47,75,57,82,64,92,91,66,51,97,89,53,84,76,80,83,54,48,92,85,42,28,73,73,55,38,56,32,27,39,43,50,76,59,47,94,78,62,41,45,29,36,39,31,41,31,45,45,72,36,32,57,52,53,72,74,51,52,70,68,56,52,49,52,51,51,52,50,50,53,28,64,74,67,69,49,84,86,78,78,72,73,45,82,72,136

Sequence (276 aa):
MPGGCSWPCSPPASSWSAASAGPTAWTWWAWSPSGSTCRCPAWTAPSQGKRGAPERDAEERSRGRRVSSGDSSHSGYSSLAERLLSDLPEGTVLLNKAVRSIQWQGSFREEGDGARVFPVRVECEDGDVFLADHVIITVPLGFLKEHYQEFFQPPLPERKAQAIRNLGFGTNNKIFLEFEQPFWEPEQQLLEVVWEDDSPLEEPSTDLEANWFKKLIGFVVLQPPEQHGHVLCGFIAGKESEHMETLSDAEVLSAMTRVLRTMTGAWAALPARPLP

Nearest PDB structures (foldseek):
  5mbx-assembly1_A  TM=9.618E-01  e=1.279E-20  Mus musculus
  5lae-assembly1_A  TM=9.608E-01  e=1.443E-19  Mus musculus
  5lfo-assembly1_A  TM=9.527E-01  e=1.145E-19  Mus musculus
  5lgb-assembly1_A  TM=9.555E-01  e=5.133E-19  Mus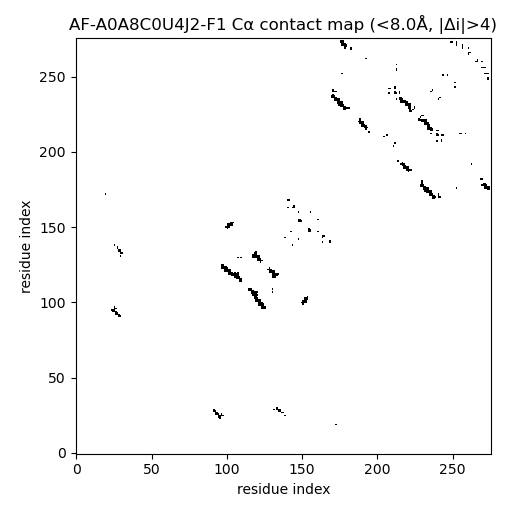 musculus
  7oy0-assembly1_A-2  TM=9.241E-01  e=1.480E-14  Homo sapiens